Protein AF-A0A9D4N529-F1 (afdb_monomer)

pLDDT: mean 71.78, std 19.63, range [35.59, 96.44]

Organism: Dreissena polymorpha (NCBI:txid45954)

Foldseek 3Di:
DDDPDPQPPDDVVVVVVVVVVLLVLVVVLVVLVVVLVVLVVVLVVCVVPDDPVVSVVSVVVSVVSVVVSVVSVVVSVVVLLVVLVVVLVSDPDPPAPPVLSVLQSPADDDSPDSRVPCNVVSNVVRVVVVVVVVVVCVPVPPPPPPPVPPPPPDPDDDDDDDDDDDDDDDDDDDDDDDDDDDDDDPPPPDPPPDPPPPPPPDPDDPDPDDPPPPDDPDDPPDPPPDPPPDPPDPPDPPDPPDPPQLVLLVCLVVVVVVDPDPVVSCCSNVNDDDDDPDPPPDDPDPPPCVPPDVVVVVVVVVCVVVVVDDDDPDPPDPPD

Secondary structure (DSSP, 8-state):
--------PPPHHHHHHHHHHHHHHHHHHHHHHHHHHHHHHHHHHHGGGS-HHHHHHHHHHHHHHHHHHHHHHHHHHHHHHHHHHHHHHHSPTTSS-HHHHHHHHTSPPBTTBTTTT-HHHHHHHHHHHHHHHHHHHHHTS-------PPP---TT---------------PPP---------------------------------------------------------------SS-S--GGGGGGGGHHHHHHH---HHHHHHHHH------SS-----SS---TTS--HHHHHHHHHHHHTTSS---S-TTSTT-

Structure (mmCIF, N/CA/C/O backbone):
data_AF-A0A9D4N529-F1
#
_entry.id   AF-A0A9D4N529-F1
#
loop_
_atom_site.group_PDB
_atom_site.id
_atom_site.type_symbol
_atom_site.label_atom_id
_atom_site.label_alt_id
_atom_site.label_comp_id
_atom_site.label_asym_id
_atom_site.label_entity_id
_atom_site.label_seq_id
_atom_site.pdbx_PDB_ins_code
_atom_site.Cartn_x
_atom_site.Cartn_y
_atom_site.Cartn_z
_atom_site.occupancy
_atom_site.B_iso_or_equiv
_atom_site.auth_seq_id
_atom_site.auth_comp_id
_atom_site.auth_asym_id
_atom_site.auth_atom_id
_atom_site.pdbx_PDB_model_num
ATOM 1 N N . MET A 1 1 ? -35.208 0.278 27.255 1.00 38.91 1 MET A N 1
ATOM 2 C CA . MET A 1 1 ? -34.884 -0.535 26.067 1.00 38.91 1 MET A CA 1
ATOM 3 C C . MET A 1 1 ? -33.612 0.045 25.463 1.00 38.91 1 MET A C 1
ATOM 5 O O . MET A 1 1 ? -33.700 1.127 24.898 1.00 38.91 1 MET A O 1
ATOM 9 N N . PRO A 1 2 ? -32.425 -0.540 25.698 1.00 43.25 2 PRO A N 1
ATOM 10 C CA . PRO A 1 2 ? -31.201 -0.061 25.064 1.00 43.25 2 PRO A CA 1
ATOM 11 C C . PRO A 1 2 ? -31.242 -0.426 23.575 1.00 43.25 2 PRO A C 1
ATOM 13 O O . PRO A 1 2 ? -31.463 -1.581 23.222 1.00 43.25 2 PRO A O 1
ATOM 16 N N . SER A 1 3 ? -31.085 0.572 22.711 1.00 38.09 3 SER A N 1
ATOM 17 C CA . SER A 1 3 ? -31.012 0.413 21.261 1.00 38.09 3 SER A CA 1
ATOM 18 C C . SER A 1 3 ? -29.736 -0.339 20.889 1.00 38.09 3 SER A C 1
ATOM 20 O O . SER A 1 3 ? -28.629 0.154 21.114 1.00 38.09 3 SER A O 1
ATOM 22 N N . SER A 1 4 ? -29.896 -1.540 20.339 1.00 40.00 4 SER A N 1
ATOM 23 C CA . SER A 1 4 ? -28.816 -2.365 19.809 1.00 40.00 4 SER A CA 1
ATOM 24 C C . SER A 1 4 ? -28.158 -1.652 18.626 1.00 40.00 4 SER A C 1
ATOM 26 O O . SER A 1 4 ? -28.679 -1.654 17.517 1.00 40.00 4 SER A O 1
ATOM 28 N N . SER A 1 5 ? -27.020 -1.010 18.884 1.00 37.38 5 SER A N 1
ATOM 29 C CA . SER A 1 5 ? -26.118 -0.487 17.859 1.00 37.38 5 SER A CA 1
ATOM 30 C C . SER A 1 5 ? -25.599 -1.655 17.019 1.00 37.38 5 SER A C 1
ATOM 32 O O . SER A 1 5 ? -24.728 -2.409 17.457 1.00 37.38 5 SER A O 1
ATOM 34 N N . THR A 1 6 ? -26.165 -1.849 15.830 1.00 39.81 6 THR A N 1
ATOM 35 C CA . THR A 1 6 ? -25.627 -2.757 14.814 1.00 39.81 6 THR A CA 1
ATOM 36 C C . THR A 1 6 ? -24.302 -2.195 14.318 1.00 39.81 6 THR A C 1
ATOM 38 O O . THR A 1 6 ? -24.272 -1.332 13.445 1.00 39.81 6 THR A O 1
ATOM 41 N N . HIS A 1 7 ? -23.201 -2.671 14.900 1.00 43.81 7 HIS A N 1
ATOM 42 C CA . HIS A 1 7 ? -21.864 -2.437 14.373 1.00 43.81 7 HIS A CA 1
ATOM 43 C C . HIS A 1 7 ? -21.773 -3.033 12.966 1.00 43.81 7 HIS A C 1
ATOM 45 O O . HIS A 1 7 ? -21.864 -4.248 12.781 1.00 43.81 7 HIS A O 1
ATOM 51 N N . THR A 1 8 ? -21.593 -2.174 11.969 1.00 43.28 8 THR A N 1
ATOM 52 C CA . THR A 1 8 ? -21.242 -2.554 10.603 1.00 43.28 8 THR A CA 1
ATOM 53 C C . THR A 1 8 ? -19.828 -3.129 10.626 1.00 43.28 8 THR A C 1
ATOM 55 O O . THR A 1 8 ? -18.839 -2.401 10.579 1.00 43.28 8 THR A O 1
ATOM 58 N N . ALA A 1 9 ? -19.718 -4.449 10.770 1.00 47.88 9 ALA A N 1
ATOM 59 C CA . ALA A 1 9 ? -18.444 -5.139 10.647 1.00 47.88 9 ALA A CA 1
ATOM 60 C C . ALA A 1 9 ? -17.927 -4.965 9.212 1.00 47.88 9 ALA A C 1
ATOM 62 O O . ALA A 1 9 ? -18.605 -5.341 8.253 1.00 47.88 9 ALA A O 1
ATOM 63 N N . VAL A 1 10 ? -16.735 -4.384 9.061 1.00 50.81 10 VAL A N 1
ATOM 64 C CA . VAL A 1 10 ? -16.052 -4.319 7.765 1.00 50.81 10 VAL A CA 1
ATOM 65 C C . VAL A 1 10 ? -15.825 -5.759 7.287 1.00 50.81 10 VAL A C 1
ATOM 67 O O . VAL A 1 10 ? -15.250 -6.555 8.034 1.00 50.81 10 VAL A O 1
ATOM 70 N N . PRO A 1 11 ? -16.275 -6.136 6.079 1.00 59.81 11 PRO A N 1
ATOM 71 C CA . PRO A 1 11 ? -16.129 -7.504 5.608 1.00 59.81 11 PRO A CA 1
ATOM 72 C C . PRO A 1 11 ? -14.654 -7.925 5.518 1.00 59.81 11 PRO A C 1
ATOM 74 O O . PRO A 1 11 ? -13.867 -7.298 4.809 1.00 59.81 11 PRO A O 1
ATOM 77 N N . LEU A 1 12 ? -14.291 -9.020 6.194 1.00 51.72 12 LEU A N 1
ATOM 78 C CA . LEU A 1 12 ? -12.922 -9.563 6.260 1.00 51.72 12 LEU A CA 1
ATOM 79 C C . LEU A 1 12 ? -12.267 -9.778 4.880 1.00 51.72 12 LEU A C 1
ATOM 81 O O . LEU A 1 12 ? -11.068 -9.566 4.730 1.00 51.72 12 LEU A O 1
ATOM 85 N N . PHE A 1 13 ? -13.048 -10.100 3.844 1.00 53.38 13 PHE A N 1
ATOM 86 C CA . PHE A 1 13 ? -12.530 -10.316 2.486 1.00 53.38 13 PHE A CA 1
ATOM 87 C C . PHE A 1 13 ? -11.981 -9.042 1.814 1.00 53.38 13 PHE A C 1
ATOM 89 O O . PHE A 1 13 ? -11.189 -9.130 0.872 1.00 53.38 13 PHE A O 1
ATOM 96 N N . LEU A 1 14 ? -12.410 -7.851 2.256 1.00 54.09 14 LEU A N 1
ATOM 97 C CA . LEU A 1 14 ? -11.843 -6.588 1.777 1.00 54.09 14 LEU A CA 1
ATOM 98 C C . LEU A 1 14 ? -10.457 -6.357 2.383 1.00 54.09 14 LEU A C 1
ATOM 100 O O . LEU A 1 14 ? -9.574 -5.870 1.688 1.00 54.09 14 LEU A O 1
ATOM 104 N N . LEU A 1 15 ? -10.240 -6.770 3.635 1.00 56.72 15 LEU A N 1
ATOM 105 C CA . LEU A 1 15 ? -8.939 -6.677 4.300 1.00 56.72 15 LEU A CA 1
ATOM 106 C C . LEU A 1 15 ? -7.898 -7.624 3.679 1.00 56.72 15 LEU A C 1
ATOM 108 O O . LEU A 1 15 ? -6.773 -7.191 3.432 1.00 56.72 15 LEU A O 1
ATOM 112 N N . GLU A 1 16 ? -8.271 -8.867 3.359 1.00 57.84 16 GLU A N 1
ATOM 113 C CA . GLU A 1 16 ? -7.345 -9.865 2.787 1.00 57.84 16 GLU A CA 1
ATOM 114 C C . GLU A 1 16 ? -6.875 -9.515 1.366 1.00 57.84 16 GLU A C 1
ATOM 116 O O . GLU A 1 16 ? -5.680 -9.554 1.067 1.00 57.84 16 GLU A O 1
ATOM 121 N N . ASN A 1 17 ? -7.793 -9.112 0.478 1.00 61.69 17 ASN A N 1
ATOM 122 C CA . ASN A 1 17 ? -7.436 -8.738 -0.898 1.00 61.69 17 ASN A CA 1
ATOM 123 C C . ASN A 1 17 ? -6.540 -7.494 -0.963 1.00 61.69 17 ASN A C 1
ATOM 125 O O . ASN A 1 17 ? -5.809 -7.298 -1.936 1.00 61.69 17 ASN A O 1
ATOM 129 N N . TRP A 1 18 ? -6.623 -6.634 0.049 1.00 64.81 18 TRP A N 1
ATOM 130 C CA . TRP A 1 18 ? -5.803 -5.435 0.144 1.00 64.81 18 TRP A CA 1
ATOM 131 C C . TRP A 1 18 ? -4.392 -5.761 0.621 1.00 64.81 18 TRP A C 1
ATOM 133 O O . TRP A 1 18 ? -3.433 -5.268 0.035 1.00 64.81 18 TRP A O 1
ATOM 143 N N . GLU A 1 19 ? -4.253 -6.647 1.608 1.00 63.94 19 GLU A N 1
ATOM 144 C CA . GLU A 1 19 ? -2.948 -7.087 2.106 1.00 63.94 19 GLU A CA 1
ATOM 145 C C . GLU A 1 19 ? -2.111 -7.776 1.017 1.00 63.94 19 GLU A C 1
ATOM 147 O O . GLU A 1 19 ? -0.908 -7.537 0.912 1.00 63.94 19 GLU A O 1
ATOM 152 N N . LEU A 1 20 ? -2.747 -8.564 0.144 1.00 65.00 20 LEU A N 1
ATOM 153 C CA . LEU A 1 20 ? -2.053 -9.194 -0.980 1.00 65.00 20 LEU A CA 1
ATOM 154 C C . LEU A 1 20 ? -1.500 -8.156 -1.974 1.00 65.00 20 LEU A C 1
ATOM 156 O O . LEU A 1 20 ? -0.338 -8.243 -2.370 1.00 65.00 20 LEU A O 1
ATOM 160 N N . ARG A 1 21 ? -2.302 -7.145 -2.346 1.00 69.38 21 ARG A N 1
ATOM 161 C CA . ARG A 1 21 ? -1.839 -6.056 -3.229 1.00 69.38 21 ARG A CA 1
ATOM 162 C C . ARG A 1 21 ? -0.704 -5.269 -2.596 1.00 69.38 21 ARG A C 1
ATOM 164 O O . ARG A 1 21 ? 0.233 -4.894 -3.286 1.00 69.38 21 ARG A O 1
ATOM 171 N N . GLU A 1 22 ? -0.783 -5.035 -1.295 1.00 66.56 22 GLU A N 1
ATOM 172 C CA . GLU A 1 22 ? 0.219 -4.291 -0.542 1.00 66.56 22 GLU A CA 1
ATOM 173 C C . GLU A 1 22 ? 1.576 -5.002 -0.545 1.00 66.56 22 GLU A C 1
ATOM 175 O O . GLU A 1 22 ? 2.592 -4.390 -0.876 1.00 66.56 22 GLU A O 1
ATOM 180 N N . ARG A 1 23 ? 1.588 -6.317 -0.295 1.00 70.00 23 ARG A N 1
ATOM 181 C CA . ARG A 1 23 ? 2.808 -7.132 -0.385 1.00 70.00 23 ARG A CA 1
ATOM 182 C C . ARG A 1 23 ? 3.394 -7.130 -1.799 1.00 70.00 23 ARG A C 1
ATOM 184 O O . ARG A 1 23 ? 4.609 -7.017 -1.947 1.00 70.00 23 ARG A O 1
ATOM 191 N N . CYS A 1 24 ? 2.550 -7.199 -2.833 1.00 69.56 24 CYS A N 1
ATOM 192 C CA . CYS A 1 24 ? 3.002 -7.093 -4.223 1.00 69.56 24 CYS A CA 1
ATOM 193 C C . CYS A 1 24 ? 3.629 -5.724 -4.528 1.00 69.56 24 CYS A C 1
ATOM 195 O O . CYS A 1 24 ? 4.678 -5.670 -5.164 1.00 69.56 24 CYS A O 1
ATOM 197 N N . SER A 1 25 ? 3.032 -4.629 -4.053 1.00 71.62 25 SER A N 1
ATOM 198 C CA . SER A 1 25 ? 3.539 -3.273 -4.292 1.00 71.62 25 SER A CA 1
ATOM 199 C C . SER A 1 25 ? 4.869 -3.011 -3.580 1.00 71.62 25 SER A C 1
ATOM 201 O O . SER A 1 25 ? 5.782 -2.451 -4.185 1.00 71.62 25 SER A O 1
ATOM 203 N N . ILE A 1 26 ? 5.016 -3.465 -2.329 1.00 72.19 26 ILE A N 1
ATOM 204 C CA . ILE A 1 26 ? 6.281 -3.361 -1.584 1.00 72.19 26 ILE A CA 1
ATOM 205 C C . ILE A 1 26 ? 7.368 -4.199 -2.268 1.00 72.19 26 ILE A C 1
ATOM 207 O O . ILE A 1 26 ? 8.490 -3.728 -2.448 1.00 72.19 26 ILE A O 1
ATOM 211 N N . GLY A 1 27 ? 7.030 -5.416 -2.710 1.00 73.62 27 GLY A N 1
ATOM 212 C CA . GLY A 1 27 ? 7.942 -6.268 -3.474 1.00 73.62 27 GLY A CA 1
ATOM 213 C C . GLY A 1 27 ? 8.420 -5.607 -4.769 1.00 73.62 27 GLY A C 1
ATOM 214 O O . GLY A 1 27 ? 9.618 -5.603 -5.043 1.00 73.62 27 GLY A O 1
ATOM 215 N N . LEU A 1 28 ? 7.507 -4.987 -5.523 1.00 73.12 28 LEU A N 1
ATOM 216 C CA . LEU A 1 28 ? 7.835 -4.255 -6.749 1.00 73.12 28 LEU A CA 1
ATOM 217 C C . LEU A 1 28 ? 8.726 -3.037 -6.486 1.00 73.12 28 LEU A C 1
ATOM 219 O O . LEU A 1 28 ? 9.681 -2.824 -7.226 1.00 73.12 28 LEU A O 1
ATOM 223 N N . ALA A 1 29 ? 8.459 -2.257 -5.435 1.00 74.88 29 ALA A N 1
ATOM 224 C CA . ALA A 1 29 ? 9.305 -1.117 -5.083 1.00 74.88 29 ALA A CA 1
ATOM 225 C C . ALA A 1 29 ? 10.734 -1.561 -4.732 1.00 74.88 29 ALA A C 1
ATOM 227 O O . ALA A 1 29 ? 11.692 -1.005 -5.262 1.00 74.88 29 ALA A O 1
ATOM 228 N N . ASN A 1 30 ? 10.875 -2.628 -3.937 1.00 76.69 30 ASN A N 1
ATOM 229 C CA . ASN A 1 30 ? 12.181 -3.194 -3.594 1.00 76.69 30 ASN A CA 1
ATOM 230 C C . ASN A 1 30 ? 12.918 -3.742 -4.829 1.00 76.69 30 ASN A C 1
ATOM 232 O O . ASN A 1 30 ? 14.134 -3.594 -4.939 1.00 76.69 30 ASN A O 1
ATOM 236 N N . GLN A 1 31 ? 12.199 -4.361 -5.773 1.00 78.19 31 GLN A N 1
ATOM 237 C CA . GLN A 1 31 ? 12.776 -4.817 -7.041 1.00 78.19 31 GLN A CA 1
ATOM 238 C C . GLN A 1 31 ? 13.245 -3.647 -7.913 1.00 78.19 31 GLN A C 1
ATOM 240 O O . GLN A 1 31 ? 14.324 -3.731 -8.494 1.00 78.19 31 GLN A O 1
ATOM 245 N N . LEU A 1 32 ? 12.478 -2.552 -7.980 1.00 78.62 32 LEU A N 1
ATOM 246 C CA . LEU A 1 32 ? 12.874 -1.345 -8.711 1.00 78.62 32 LEU A CA 1
ATOM 247 C C . LEU A 1 32 ? 14.102 -0.677 -8.084 1.00 78.62 32 LEU A C 1
ATOM 249 O O . LEU A 1 32 ? 14.993 -0.265 -8.822 1.00 78.62 32 LEU A O 1
ATOM 253 N N . ASP A 1 33 ? 14.185 -0.615 -6.754 1.00 78.06 33 ASP A N 1
ATOM 254 C CA . ASP A 1 33 ? 15.367 -0.093 -6.058 1.00 78.06 33 ASP A CA 1
ATOM 255 C C . ASP A 1 33 ? 16.604 -0.960 -6.316 1.00 78.06 33 ASP A C 1
ATOM 257 O O . ASP A 1 33 ? 17.671 -0.438 -6.643 1.00 78.06 33 ASP A O 1
ATOM 261 N N . LEU A 1 34 ? 16.459 -2.288 -6.249 1.00 82.44 34 LEU A N 1
ATOM 262 C CA . LEU A 1 34 ? 17.546 -3.213 -6.568 1.00 82.44 34 LEU A CA 1
ATOM 263 C C . LEU A 1 34 ? 17.991 -3.077 -8.031 1.00 82.44 34 LEU A C 1
ATOM 265 O O . LEU A 1 34 ? 19.189 -3.048 -8.312 1.00 82.44 34 LEU A O 1
ATOM 269 N N . MET A 1 35 ? 17.046 -2.957 -8.966 1.00 78.50 35 MET A N 1
ATOM 270 C CA . MET A 1 35 ? 17.344 -2.707 -10.378 1.00 78.50 35 MET A CA 1
ATOM 271 C C . MET A 1 35 ? 18.051 -1.366 -10.589 1.00 78.50 35 MET A C 1
ATOM 273 O O . MET A 1 35 ? 19.001 -1.295 -11.360 1.00 78.50 35 MET A O 1
ATOM 277 N N . ALA A 1 36 ? 17.618 -0.303 -9.908 1.00 78.62 36 ALA A N 1
ATOM 278 C CA . ALA A 1 36 ? 18.245 1.010 -10.014 1.00 78.62 36 ALA A CA 1
ATOM 279 C C . ALA A 1 36 ? 19.686 0.999 -9.480 1.00 78.62 36 ALA A C 1
ATOM 281 O O . ALA A 1 36 ? 20.565 1.595 -10.106 1.00 78.62 36 ALA A O 1
ATOM 282 N N . ALA A 1 37 ? 19.925 0.301 -8.364 1.00 82.25 37 ALA A N 1
ATOM 283 C CA . ALA A 1 37 ? 21.249 0.143 -7.769 1.00 82.25 37 ALA A CA 1
ATOM 284 C C . ALA A 1 37 ? 22.177 -0.686 -8.671 1.00 82.25 37 ALA A C 1
ATOM 286 O O . ALA A 1 37 ? 23.237 -0.212 -9.069 1.00 82.25 37 ALA A O 1
ATOM 287 N N . THR A 1 38 ? 21.733 -1.874 -9.088 1.00 84.25 38 THR A N 1
ATOM 288 C CA . THR A 1 38 ? 22.525 -2.762 -9.960 1.00 84.25 38 THR A CA 1
ATOM 289 C C . THR A 1 38 ? 22.797 -2.149 -11.332 1.00 84.25 38 THR A C 1
ATOM 291 O O . THR A 1 38 ? 23.881 -2.330 -11.878 1.00 84.25 38 THR A O 1
ATOM 294 N N . ALA A 1 39 ? 21.861 -1.372 -11.887 1.00 79.31 39 ALA A N 1
ATOM 295 C CA . ALA A 1 39 ? 22.093 -0.654 -13.135 1.00 79.31 39 ALA A CA 1
ATOM 296 C C . ALA A 1 39 ? 23.228 0.373 -13.011 1.00 79.31 39 ALA A C 1
ATOM 298 O O . ALA A 1 39 ? 24.006 0.514 -13.949 1.00 79.31 39 ALA A O 1
ATOM 299 N N . LEU A 1 40 ? 23.350 1.079 -11.880 1.00 80.44 40 LEU A N 1
ATOM 300 C CA . LEU A 1 40 ? 24.450 2.027 -11.663 1.00 80.44 40 LEU A CA 1
ATOM 301 C C . LEU A 1 40 ? 25.796 1.321 -11.538 1.00 80.44 40 LEU A C 1
ATOM 303 O O . LEU A 1 40 ? 26.767 1.781 -12.139 1.00 80.44 40 LEU A O 1
ATOM 307 N N . ASP A 1 41 ? 25.835 0.201 -10.820 1.00 84.50 41 ASP A N 1
ATOM 308 C CA . ASP A 1 41 ? 27.054 -0.593 -10.669 1.00 84.50 41 ASP A CA 1
ATOM 309 C C . ASP A 1 41 ? 27.525 -1.131 -12.031 1.00 84.50 41 ASP A C 1
ATOM 311 O O . ASP A 1 41 ? 28.693 -0.985 -12.388 1.00 84.50 41 ASP A O 1
ATOM 315 N N . LEU A 1 42 ? 26.600 -1.629 -12.861 1.00 80.62 42 LEU A N 1
ATOM 316 C CA . LEU A 1 42 ? 26.904 -2.077 -14.226 1.00 80.62 42 LEU A CA 1
ATOM 317 C C . LEU A 1 42 ? 27.399 -0.938 -15.130 1.00 80.62 42 LEU A C 1
ATOM 319 O O . LEU A 1 42 ? 28.319 -1.137 -15.922 1.00 80.62 42 LEU A O 1
ATOM 323 N N . VAL A 1 43 ? 26.817 0.264 -15.024 1.00 82.06 43 VAL A N 1
ATOM 324 C CA . VAL A 1 43 ? 27.313 1.449 -15.755 1.00 82.06 43 VAL A CA 1
ATOM 325 C C . VAL A 1 43 ? 28.742 1.777 -15.347 1.00 82.06 43 VAL A C 1
ATOM 327 O O . VAL A 1 43 ? 29.549 2.159 -16.195 1.00 82.06 43 VAL A O 1
ATOM 330 N N . TRP A 1 44 ? 29.045 1.657 -14.055 1.00 85.31 44 TRP A N 1
ATOM 331 C CA . TRP A 1 44 ? 30.366 1.954 -13.527 1.00 85.31 44 TRP A CA 1
ATOM 332 C C . TRP A 1 44 ? 31.408 0.948 -14.019 1.00 85.31 44 TRP A C 1
ATOM 334 O O . TRP A 1 44 ? 32.457 1.358 -14.509 1.00 85.31 44 TRP A O 1
ATOM 344 N N . GLU A 1 45 ? 31.103 -0.351 -13.976 1.00 88.00 45 GLU A N 1
ATOM 345 C CA . GLU A 1 45 ? 32.010 -1.404 -14.454 1.00 88.00 45 GLU A CA 1
ATOM 346 C C . GLU A 1 45 ? 32.262 -1.336 -15.964 1.00 88.00 45 GLU A C 1
ATOM 348 O O . GLU A 1 45 ? 33.376 -1.572 -16.426 1.00 88.00 45 GLU A O 1
ATOM 353 N N . LEU A 1 46 ? 31.242 -0.976 -16.745 1.00 83.06 46 LEU A N 1
ATOM 354 C CA . LEU A 1 46 ? 31.341 -0.925 -18.203 1.00 83.06 46 LEU A CA 1
ATOM 355 C C . LEU A 1 46 ? 31.800 0.440 -18.740 1.00 83.06 46 LEU A C 1
ATOM 357 O O . LEU A 1 46 ? 31.967 0.584 -19.957 1.00 83.06 46 LEU A O 1
ATOM 361 N N . SER A 1 47 ? 32.026 1.418 -17.850 1.00 81.12 47 SER A N 1
ATOM 362 C CA . SER A 1 47 ? 32.421 2.802 -18.143 1.00 81.12 47 SER A CA 1
ATOM 363 C C . SER A 1 47 ? 33.395 2.888 -19.316 1.00 81.12 47 SER A C 1
ATOM 365 O O . SER A 1 47 ? 33.109 3.568 -20.300 1.00 81.12 47 SER A O 1
ATOM 367 N N . ASP A 1 48 ? 34.506 2.163 -19.261 1.00 87.00 48 ASP A N 1
ATOM 368 C CA . ASP A 1 48 ? 35.633 2.402 -20.168 1.00 87.00 48 ASP A CA 1
ATOM 369 C C . ASP A 1 48 ? 35.423 1.821 -21.578 1.00 87.00 48 ASP A C 1
ATOM 371 O O . ASP A 1 48 ? 36.192 2.109 -22.492 1.00 87.00 48 ASP A O 1
ATOM 375 N N . SER A 1 49 ? 34.357 1.038 -21.772 1.00 88.81 49 SER A N 1
ATOM 376 C CA . SER A 1 49 ? 34.055 0.324 -23.022 1.00 88.81 49 SER A CA 1
ATOM 377 C C . SER A 1 49 ? 32.783 0.799 -23.735 1.00 88.81 49 SER A C 1
ATOM 379 O O . SER A 1 49 ? 32.540 0.422 -24.882 1.00 88.81 49 SER A O 1
ATOM 381 N N . ILE A 1 50 ? 31.962 1.622 -23.075 1.00 88.81 50 ILE A N 1
ATOM 382 C CA . ILE A 1 50 ? 30.636 2.012 -23.563 1.00 88.81 50 ILE A CA 1
ATOM 383 C C . ILE A 1 50 ? 30.677 3.369 -24.297 1.00 88.81 50 ILE A C 1
ATOM 385 O O . ILE A 1 50 ? 31.223 4.332 -23.754 1.00 88.81 50 ILE A O 1
ATOM 389 N N . PRO A 1 51 ? 30.032 3.499 -25.478 1.00 93.50 51 PRO A N 1
ATOM 390 C CA . PRO A 1 51 ? 29.818 4.789 -26.135 1.00 93.50 51 PRO A CA 1
ATOM 391 C C . PRO A 1 51 ? 29.122 5.803 -25.216 1.00 93.50 51 PRO A C 1
ATOM 393 O O . PRO A 1 51 ? 28.163 5.467 -24.520 1.00 93.50 51 PRO A O 1
ATOM 396 N N . GLU A 1 52 ? 29.556 7.064 -25.247 1.00 89.62 52 GLU A N 1
ATOM 397 C CA . GLU A 1 52 ? 29.067 8.119 -24.344 1.00 89.62 52 GLU A CA 1
ATOM 398 C C . GLU A 1 52 ? 27.535 8.288 -24.375 1.00 89.62 52 GLU A C 1
ATOM 400 O O . GLU A 1 52 ? 26.904 8.474 -23.333 1.00 89.62 52 GLU A O 1
ATOM 405 N N . GLU A 1 53 ? 26.918 8.121 -25.547 1.00 90.81 53 GLU A N 1
ATOM 406 C CA . GLU A 1 53 ? 25.461 8.164 -25.729 1.00 90.81 53 GLU A CA 1
ATOM 407 C C . GLU A 1 53 ? 24.733 7.072 -24.930 1.00 90.81 53 GLU A C 1
ATOM 409 O O . GLU A 1 53 ? 23.731 7.340 -24.262 1.00 90.81 53 GLU A O 1
ATOM 414 N N . LEU A 1 54 ? 25.258 5.842 -24.942 1.00 87.00 54 LEU A N 1
ATOM 415 C CA . LEU A 1 54 ? 24.680 4.721 -24.202 1.00 87.00 54 LEU A CA 1
ATOM 416 C C . LEU A 1 54 ? 24.879 4.908 -22.692 1.00 87.00 54 LEU A C 1
ATOM 418 O O . LEU A 1 54 ? 23.958 4.648 -21.917 1.00 87.00 54 LEU A O 1
ATOM 422 N N . ARG A 1 55 ? 26.029 5.450 -22.268 1.00 85.19 55 ARG A N 1
ATOM 423 C CA . ARG A 1 55 ? 26.269 5.821 -20.864 1.00 85.19 55 ARG A CA 1
ATOM 424 C C . ARG A 1 55 ? 25.250 6.862 -20.388 1.00 85.19 55 ARG A C 1
ATOM 426 O O . ARG A 1 55 ? 24.658 6.697 -19.321 1.00 85.19 55 ARG A O 1
ATOM 433 N N . ALA A 1 56 ? 25.008 7.909 -21.179 1.00 87.44 56 ALA A N 1
ATOM 434 C CA . ALA A 1 56 ? 24.019 8.937 -20.864 1.00 87.44 56 ALA A CA 1
ATOM 435 C C . ALA A 1 56 ? 22.598 8.354 -20.756 1.00 87.44 56 ALA A C 1
ATOM 437 O O . ALA A 1 56 ? 21.872 8.677 -19.810 1.00 87.44 56 ALA A O 1
ATOM 438 N N . LEU A 1 57 ? 22.225 7.450 -21.671 1.00 87.12 57 LEU A N 1
ATOM 439 C CA . LEU A 1 57 ? 20.941 6.748 -21.636 1.00 87.12 57 LEU A CA 1
ATOM 440 C C . LEU A 1 57 ? 20.786 5.902 -20.363 1.00 87.12 57 LEU A C 1
ATOM 442 O O . LEU A 1 57 ? 19.747 5.974 -19.708 1.00 87.12 57 LEU A O 1
ATOM 446 N N . MET A 1 58 ? 21.812 5.140 -19.975 1.00 84.81 58 MET A N 1
ATOM 447 C CA . MET A 1 58 ? 21.761 4.311 -18.767 1.00 84.81 58 MET A CA 1
ATOM 448 C C . MET A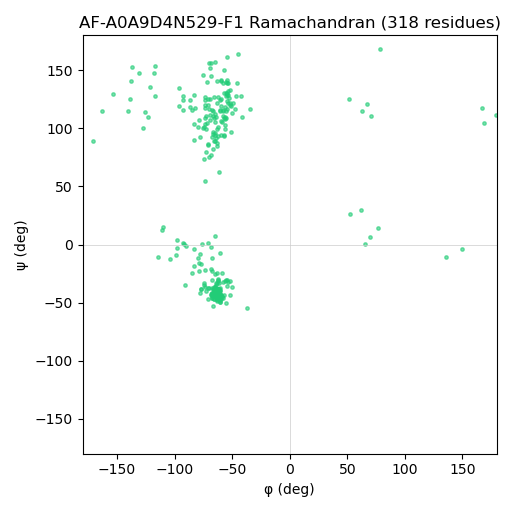 1 58 ? 21.676 5.149 -17.484 1.00 84.81 58 MET A C 1
ATOM 450 O O . MET A 1 58 ? 20.884 4.830 -16.596 1.00 84.81 58 MET A O 1
ATOM 454 N N . ILE A 1 59 ? 22.418 6.261 -17.399 1.00 84.12 59 ILE A N 1
ATOM 455 C CA . ILE A 1 59 ? 22.304 7.212 -16.280 1.00 84.12 59 ILE A CA 1
ATOM 456 C C . ILE A 1 59 ? 20.878 7.774 -16.201 1.00 84.12 59 ILE A C 1
ATOM 458 O O . ILE A 1 59 ? 20.306 7.874 -15.112 1.00 84.12 59 ILE A O 1
ATOM 462 N N . HIS A 1 60 ? 20.282 8.135 -17.341 1.00 86.56 60 HIS A N 1
ATOM 463 C CA . HIS A 1 60 ? 18.908 8.630 -17.384 1.00 86.56 60 HIS A CA 1
ATOM 464 C C . HIS A 1 60 ? 17.889 7.565 -16.949 1.00 86.56 60 HIS A C 1
ATOM 466 O O . HIS A 1 60 ? 16.987 7.867 -16.164 1.00 86.56 60 HIS A O 1
ATOM 472 N N . LEU A 1 61 ? 18.047 6.320 -17.406 1.00 83.38 61 LEU A N 1
ATOM 473 C CA . LEU A 1 61 ? 17.183 5.204 -17.023 1.00 83.38 61 LEU A CA 1
ATOM 474 C C . LEU A 1 61 ? 17.271 4.912 -15.520 1.00 83.38 61 LEU A C 1
ATOM 476 O O . LEU A 1 61 ? 16.239 4.749 -14.867 1.00 83.38 61 LEU A O 1
ATOM 480 N N . SER A 1 62 ? 18.481 4.910 -14.954 1.00 82.50 62 SER A N 1
ATOM 481 C CA . SER A 1 62 ? 18.691 4.725 -13.515 1.00 82.50 62 SER A CA 1
ATOM 482 C C . SER A 1 62 ? 17.996 5.819 -12.700 1.00 82.50 62 SER A C 1
ATOM 484 O O . SER A 1 62 ? 17.199 5.512 -11.813 1.00 82.50 62 SER A O 1
ATOM 486 N N . A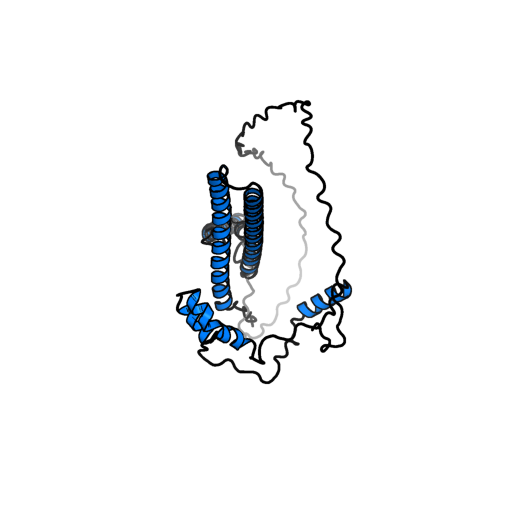RG A 1 63 ? 18.200 7.095 -13.058 1.00 85.00 63 ARG A N 1
ATOM 487 C CA . ARG A 1 63 ? 17.533 8.227 -12.390 1.00 85.00 63 ARG A CA 1
ATOM 488 C C . ARG A 1 63 ? 16.015 8.127 -12.470 1.00 85.00 63 ARG A C 1
ATOM 490 O O . ARG A 1 63 ? 15.336 8.333 -11.470 1.00 85.00 63 ARG A O 1
ATOM 497 N N . THR A 1 64 ? 15.480 7.787 -13.641 1.00 82.88 64 THR A N 1
ATOM 498 C CA . THR A 1 64 ? 14.034 7.612 -13.826 1.00 82.88 64 THR A CA 1
ATOM 499 C C . THR A 1 64 ? 13.503 6.471 -12.958 1.00 82.88 64 THR A C 1
ATOM 501 O O . THR A 1 64 ? 12.480 6.636 -12.298 1.00 82.88 64 THR A O 1
ATOM 504 N N . THR A 1 65 ? 14.222 5.348 -12.887 1.00 82.31 65 THR A N 1
ATOM 505 C CA . THR A 1 65 ? 13.849 4.197 -12.046 1.00 82.31 65 THR A CA 1
ATOM 506 C C . THR A 1 65 ? 13.860 4.569 -10.563 1.00 82.31 65 THR A C 1
ATOM 508 O O . THR A 1 65 ? 12.899 4.272 -9.859 1.00 82.31 65 THR A O 1
ATOM 511 N N . GLN A 1 66 ? 14.877 5.304 -10.108 1.00 82.81 66 GLN A N 1
ATOM 512 C CA . GLN A 1 66 ? 14.971 5.806 -8.735 1.00 82.81 66 GLN A CA 1
ATOM 513 C C . GLN A 1 66 ? 13.847 6.802 -8.394 1.00 82.81 66 GLN A C 1
ATOM 515 O O . GLN A 1 66 ? 13.286 6.776 -7.300 1.00 82.81 66 GLN A O 1
ATOM 520 N N . CYS A 1 67 ? 13.477 7.690 -9.321 1.00 83.62 67 CYS A N 1
ATOM 521 C CA . CYS A 1 67 ? 12.337 8.587 -9.120 1.00 83.62 67 CYS A CA 1
ATOM 522 C C . CYS A 1 67 ? 11.017 7.812 -9.015 1.00 83.62 67 CYS A C 1
ATOM 524 O O . CYS A 1 67 ? 10.173 8.137 -8.178 1.00 83.62 67 CYS A O 1
ATOM 526 N N . LEU A 1 68 ? 10.832 6.786 -9.851 1.00 80.19 68 LEU A N 1
ATOM 527 C CA . LEU A 1 68 ? 9.645 5.933 -9.814 1.00 80.19 68 LEU A CA 1
ATOM 528 C C . LEU A 1 68 ? 9.561 5.133 -8.512 1.00 80.19 68 LEU A C 1
ATOM 530 O O . LEU A 1 68 ? 8.486 5.092 -7.913 1.00 80.19 68 LEU A O 1
ATOM 534 N N . SER A 1 69 ? 10.670 4.553 -8.044 1.00 82.88 69 SER A N 1
ATOM 535 C CA . SER A 1 69 ? 10.696 3.804 -6.785 1.00 82.88 69 SER A CA 1
ATOM 536 C C . SER A 1 69 ? 10.398 4.705 -5.587 1.00 82.88 69 SER A C 1
ATOM 538 O O . SER A 1 69 ? 9.540 4.373 -4.769 1.00 82.88 69 SER A O 1
ATOM 540 N N . HIS A 1 70 ? 10.988 5.903 -5.538 1.00 85.56 70 HIS A N 1
ATOM 541 C CA . HIS A 1 70 ? 10.711 6.887 -4.493 1.00 85.56 70 HIS A CA 1
ATOM 542 C C . HIS A 1 70 ? 9.233 7.312 -4.474 1.00 85.56 70 HIS A C 1
ATOM 544 O O . HIS A 1 70 ? 8.604 7.355 -3.413 1.00 85.56 70 HIS A O 1
ATOM 550 N N . ASN A 1 71 ? 8.645 7.594 -5.641 1.00 81.00 71 ASN A N 1
ATOM 551 C CA . ASN A 1 71 ? 7.228 7.953 -5.743 1.00 81.00 71 ASN A CA 1
ATOM 552 C C . ASN A 1 71 ? 6.313 6.797 -5.317 1.00 81.00 71 ASN A C 1
ATOM 554 O O . ASN A 1 71 ? 5.329 7.023 -4.610 1.00 81.00 71 ASN A O 1
ATOM 558 N N . ALA A 1 72 ? 6.652 5.562 -5.694 1.00 82.38 72 ALA A N 1
ATOM 559 C CA . ALA A 1 72 ? 5.923 4.375 -5.264 1.00 82.38 72 ALA A CA 1
ATOM 560 C C . ALA A 1 72 ? 5.997 4.194 -3.740 1.00 82.38 72 ALA A C 1
ATOM 562 O O . ALA A 1 72 ? 4.964 4.025 -3.092 1.00 82.38 72 ALA A O 1
ATOM 563 N N . ALA A 1 73 ? 7.189 4.305 -3.148 1.00 82.88 73 ALA A N 1
ATOM 564 C CA . ALA A 1 73 ? 7.390 4.207 -1.704 1.00 82.88 73 ALA A CA 1
ATOM 565 C C . ALA A 1 73 ? 6.615 5.289 -0.932 1.00 82.88 73 ALA A C 1
ATOM 567 O O . ALA A 1 73 ? 5.963 4.993 0.075 1.00 82.88 73 ALA A O 1
ATOM 568 N N . SER A 1 74 ? 6.626 6.532 -1.425 1.00 85.69 74 SER A N 1
ATOM 569 C CA . SER A 1 74 ? 5.860 7.639 -0.843 1.00 85.69 74 SER A CA 1
ATOM 570 C C . SER A 1 74 ? 4.350 7.389 -0.918 1.00 85.69 74 SER A C 1
ATOM 572 O O . SER A 1 74 ? 3.658 7.500 0.096 1.00 85.69 74 SER A O 1
ATOM 574 N N . SER A 1 75 ? 3.842 6.966 -2.079 1.00 83.12 75 SER A N 1
ATOM 575 C CA . SER A 1 75 ? 2.420 6.659 -2.269 1.00 83.12 75 SER A CA 1
ATOM 576 C C . SER A 1 75 ? 1.951 5.509 -1.372 1.00 83.12 75 SER A C 1
ATOM 578 O O . SER A 1 75 ? 0.909 5.615 -0.724 1.00 83.12 75 SER A O 1
ATOM 580 N N . MET A 1 76 ? 2.746 4.441 -1.262 1.00 84.19 76 MET A N 1
ATOM 581 C CA . MET A 1 76 ? 2.455 3.333 -0.351 1.00 84.19 76 MET A CA 1
ATOM 582 C C . MET A 1 76 ? 2.458 3.779 1.111 1.00 84.19 76 MET A C 1
ATOM 584 O O . MET A 1 76 ? 1.575 3.385 1.866 1.00 84.19 76 MET A O 1
ATOM 588 N N . SER A 1 77 ? 3.408 4.627 1.511 1.00 86.12 77 SER A N 1
ATOM 589 C CA . SER A 1 77 ? 3.477 5.144 2.882 1.00 86.12 77 SER A CA 1
ATOM 590 C C . SER A 1 77 ? 2.226 5.945 3.252 1.00 86.12 77 SER A C 1
ATOM 592 O O . SER A 1 77 ? 1.670 5.751 4.334 1.00 86.12 77 SER A O 1
ATOM 594 N N . GLU A 1 78 ? 1.734 6.791 2.343 1.00 87.81 78 GLU A N 1
ATOM 595 C CA . GLU A 1 78 ? 0.486 7.538 2.540 1.00 87.81 78 GLU A CA 1
ATOM 596 C C . GLU A 1 78 ? -0.743 6.623 2.567 1.00 87.81 78 GLU A C 1
ATOM 598 O O . GLU A 1 78 ? -1.583 6.737 3.459 1.00 87.81 78 GLU A O 1
ATOM 603 N N . MET A 1 79 ? -0.829 5.645 1.662 1.00 88.94 79 MET A N 1
ATOM 604 C CA . MET A 1 79 ? -1.900 4.644 1.689 1.00 88.94 79 MET A CA 1
ATOM 605 C C . MET A 1 79 ? -1.937 3.898 3.033 1.00 88.94 79 MET A C 1
ATOM 607 O O . MET A 1 79 ? -3.006 3.712 3.620 1.00 88.94 79 MET A O 1
ATOM 611 N N . LEU A 1 80 ? -0.772 3.505 3.552 1.00 88.06 80 LEU A N 1
ATOM 612 C CA . LEU A 1 80 ? -0.652 2.804 4.829 1.00 88.06 80 LEU A CA 1
ATOM 613 C C . LEU A 1 80 ? -1.038 3.682 6.011 1.00 88.06 80 LEU A C 1
ATOM 615 O O . LEU A 1 80 ? -1.704 3.222 6.942 1.00 88.06 80 LEU A O 1
ATOM 619 N N . ARG A 1 81 ? -0.675 4.962 5.954 1.00 90.56 81 ARG A N 1
ATOM 620 C CA . ARG A 1 81 ? -1.096 5.960 6.931 1.00 90.56 81 ARG A CA 1
ATOM 621 C C . ARG A 1 81 ? -2.618 6.113 6.956 1.00 90.56 81 ARG A C 1
ATOM 623 O O . ARG A 1 81 ? -3.211 6.004 8.027 1.00 90.56 81 ARG A O 1
ATOM 630 N N . LEU A 1 82 ? -3.256 6.271 5.796 1.00 90.62 82 LEU A N 1
ATOM 631 C CA . LEU A 1 82 ? -4.717 6.349 5.687 1.00 90.62 82 LEU A CA 1
ATOM 632 C C . LEU A 1 82 ? -5.394 5.072 6.202 1.00 90.62 82 LEU A C 1
ATOM 634 O O . LEU A 1 82 ? -6.407 5.140 6.896 1.00 90.62 82 LEU A O 1
ATOM 638 N N . ARG A 1 83 ? -4.811 3.900 5.924 1.00 90.19 83 ARG A N 1
ATOM 639 C CA . ARG A 1 83 ? -5.309 2.615 6.433 1.00 90.19 83 ARG A CA 1
ATOM 640 C C . ARG A 1 83 ? -5.246 2.542 7.958 1.00 90.19 83 ARG A C 1
ATOM 642 O O . ARG A 1 83 ? -6.216 2.106 8.578 1.00 90.19 83 ARG A O 1
ATOM 649 N N . ARG A 1 84 ? -4.142 2.980 8.574 1.00 94.75 84 ARG A N 1
ATOM 650 C CA . ARG A 1 84 ? -4.043 3.084 10.041 1.00 94.75 84 ARG A CA 1
ATOM 651 C C . ARG A 1 84 ? -5.124 3.993 10.593 1.00 94.75 84 ARG A C 1
ATOM 653 O O . ARG A 1 84 ? -5.784 3.614 11.553 1.00 94.75 84 ARG A O 1
ATOM 660 N N . ASP A 1 85 ? -5.319 5.154 9.980 1.00 94.50 85 ASP A N 1
ATOM 661 C CA . ASP A 1 85 ? -6.319 6.122 10.422 1.00 94.50 85 ASP A CA 1
ATOM 662 C C . ASP A 1 85 ? -7.734 5.550 10.348 1.00 94.50 85 ASP A C 1
ATOM 664 O O . ASP A 1 85 ? -8.503 5.683 11.302 1.00 94.50 85 ASP A O 1
ATOM 668 N N . LEU A 1 86 ? -8.059 4.841 9.267 1.00 93.38 86 LEU A N 1
ATOM 669 C CA . LEU A 1 86 ? -9.339 4.157 9.116 1.00 93.38 86 LEU A CA 1
ATOM 670 C C . LEU A 1 86 ? -9.545 3.078 10.191 1.00 93.38 86 LEU A C 1
ATOM 672 O O . LEU A 1 86 ? -10.592 3.033 10.830 1.00 93.38 86 LEU A O 1
ATOM 676 N N . ILE A 1 87 ? -8.543 2.228 10.429 1.00 93.31 87 ILE A N 1
ATOM 677 C CA . ILE A 1 87 ? -8.631 1.177 11.451 1.00 93.31 87 ILE A CA 1
ATOM 678 C C . ILE A 1 87 ? -8.793 1.797 12.840 1.00 93.31 87 ILE A C 1
ATOM 680 O O . ILE A 1 87 ? -9.706 1.419 13.570 1.00 93.31 87 ILE A O 1
ATOM 684 N N . LEU A 1 88 ? -7.958 2.776 13.194 1.00 94.25 88 LEU A N 1
ATOM 685 C CA . LEU A 1 88 ? -7.985 3.417 14.508 1.00 94.25 88 LEU A CA 1
ATOM 686 C C . LEU A 1 88 ? -9.288 4.193 14.755 1.00 94.25 88 LEU A C 1
ATOM 688 O O . LEU A 1 88 ? -9.797 4.168 15.870 1.00 94.25 88 LEU A O 1
ATOM 692 N N . SER A 1 89 ? -9.855 4.832 13.728 1.00 93.12 89 SER A N 1
ATOM 693 C CA . SER A 1 89 ? -11.153 5.524 13.817 1.00 93.12 89 SER A CA 1
ATOM 694 C C . SER A 1 89 ? -12.355 4.581 13.872 1.00 93.12 89 SER A C 1
ATOM 696 O O . SER A 1 89 ? -13.407 4.968 14.373 1.00 93.12 89 SER A O 1
ATOM 698 N N . SER A 1 90 ? -12.208 3.342 13.394 1.00 92.75 90 SER A N 1
ATOM 699 C CA . SER A 1 90 ? -13.255 2.319 13.490 1.00 92.75 90 SER A CA 1
ATOM 700 C C . SER A 1 90 ? -13.332 1.639 14.862 1.00 92.75 90 SER A C 1
ATOM 702 O O . SER A 1 90 ? -14.295 0.919 15.140 1.00 92.75 90 SER A O 1
ATOM 704 N N . LEU A 1 91 ? -12.328 1.844 15.724 1.00 92.06 91 LEU A N 1
ATOM 705 C CA . LEU A 1 91 ? -12.314 1.267 17.065 1.00 92.06 91 LEU A CA 1
ATOM 706 C C . LEU A 1 91 ? -13.411 1.901 17.937 1.00 92.06 91 LEU A C 1
ATOM 708 O O . LEU A 1 91 ? -13.687 3.095 17.811 1.00 92.06 91 LEU A O 1
ATOM 712 N N . PRO A 1 92 ? -14.036 1.133 18.851 1.00 94.00 92 PRO A N 1
ATOM 713 C CA . PRO A 1 92 ? -15.012 1.681 19.784 1.00 94.00 92 PRO A CA 1
ATOM 714 C C . PRO A 1 92 ? -14.442 2.865 20.570 1.00 94.00 92 PRO A C 1
ATOM 716 O O . PRO A 1 92 ? -13.291 2.829 21.015 1.00 94.00 92 PRO A O 1
ATOM 719 N N . ASN A 1 93 ? -15.273 3.886 20.803 1.00 89.06 93 ASN A N 1
ATOM 720 C CA . ASN A 1 93 ? -14.912 5.007 21.668 1.00 89.06 93 ASN A CA 1
ATOM 721 C C . ASN A 1 93 ? -14.432 4.465 23.028 1.00 89.06 93 ASN A C 1
ATOM 723 O O . ASN A 1 93 ? -15.162 3.719 23.685 1.00 89.06 93 ASN A O 1
ATOM 727 N N . ASN A 1 94 ? -13.231 4.871 23.452 1.00 87.88 94 ASN A N 1
ATOM 728 C CA . ASN A 1 94 ? -12.530 4.422 24.667 1.00 87.88 94 ASN A CA 1
ATOM 729 C C . ASN A 1 94 ? -11.872 3.029 24.614 1.00 87.88 94 ASN A C 1
ATOM 731 O O . ASN A 1 94 ? -11.503 2.511 25.665 1.00 87.88 94 ASN A O 1
ATOM 735 N N . PHE A 1 95 ? -11.708 2.407 23.441 1.00 93.12 95 PHE A N 1
ATOM 736 C CA . PHE A 1 95 ? -10.919 1.171 23.349 1.00 93.12 95 PHE A CA 1
ATOM 737 C C . PHE A 1 95 ? -9.429 1.404 23.657 1.00 93.12 95 PHE A C 1
ATOM 739 O O . PHE A 1 95 ? -8.793 0.574 24.298 1.00 93.12 95 PHE A O 1
ATOM 746 N N . LEU A 1 96 ? -8.894 2.541 23.210 1.00 94.06 96 LEU A N 1
ATOM 747 C CA . LEU A 1 96 ? -7.550 3.032 23.512 1.00 94.06 96 LEU A CA 1
ATOM 748 C C . LEU A 1 96 ? -7.653 4.493 23.954 1.00 94.06 96 LEU A C 1
ATOM 750 O O . LEU A 1 96 ? -8.499 5.233 23.438 1.00 94.06 96 LEU A O 1
ATOM 754 N N . LEU A 1 97 ? -6.779 4.930 24.860 1.00 95.06 97 LEU A N 1
ATOM 755 C CA . LEU A 1 97 ? -6.572 6.348 25.133 1.00 95.06 97 LEU A CA 1
ATOM 756 C C . LEU A 1 97 ? -5.991 7.035 23.892 1.00 95.06 97 LEU A C 1
ATOM 758 O O . LEU A 1 97 ? -5.336 6.430 23.036 1.00 95.06 97 LEU A O 1
ATOM 762 N N . GLU A 1 98 ? -6.191 8.347 23.816 1.00 94.81 98 GLU A N 1
ATOM 763 C CA . GLU A 1 98 ? -5.688 9.177 22.720 1.00 94.81 98 GLU A CA 1
ATOM 764 C C . GLU A 1 98 ? -4.156 9.088 22.576 1.00 94.81 98 GLU A C 1
ATOM 766 O O . GLU A 1 98 ? -3.623 9.109 21.466 1.00 94.81 98 GLU A O 1
ATOM 771 N N . THR A 1 99 ? -3.438 8.904 23.689 1.00 94.69 99 THR A N 1
ATOM 772 C CA . THR A 1 99 ? -1.989 8.659 23.714 1.00 94.69 99 THR A CA 1
ATOM 773 C C . THR A 1 99 ? -1.617 7.359 22.997 1.00 94.69 99 THR A C 1
ATOM 775 O O . THR A 1 99 ? -0.709 7.361 22.161 1.00 94.69 99 THR A O 1
ATOM 778 N N . GLY A 1 100 ? -2.348 6.270 23.255 1.00 95.19 100 GLY A N 1
ATOM 779 C CA . GLY A 1 100 ? -2.185 4.985 22.574 1.00 95.19 100 GLY A CA 1
ATOM 780 C C . GLY A 1 100 ? -2.478 5.081 21.076 1.00 95.19 100 GLY A C 1
ATOM 781 O O . GLY A 1 100 ? -1.675 4.630 20.256 1.00 95.19 100 GLY A O 1
ATOM 782 N N . VAL A 1 101 ? -3.573 5.752 20.703 1.00 96.12 101 VAL A N 1
ATOM 783 C CA . VAL A 1 101 ? -3.942 5.990 19.295 1.00 96.12 101 VAL A CA 1
ATOM 784 C C . VAL A 1 101 ? -2.858 6.787 18.564 1.00 96.12 101 VAL A C 1
ATOM 786 O O . VAL A 1 101 ? -2.418 6.386 17.486 1.00 96.12 101 VAL A O 1
ATOM 789 N N . ASN A 1 102 ? -2.369 7.879 19.158 1.00 95.69 102 ASN A N 1
ATOM 790 C CA . ASN A 1 102 ? -1.315 8.704 18.564 1.00 95.69 102 ASN A CA 1
ATOM 791 C C . ASN A 1 102 ? 0.021 7.952 18.448 1.00 95.69 102 ASN A C 1
ATOM 793 O O . ASN A 1 102 ? 0.726 8.097 17.444 1.00 95.69 102 ASN A O 1
ATOM 797 N N . SER A 1 103 ? 0.350 7.104 19.427 1.00 95.94 103 SER A N 1
ATOM 798 C CA . SER A 1 103 ? 1.528 6.228 19.380 1.00 95.94 103 SER A CA 1
ATOM 799 C C . SER A 1 103 ? 1.455 5.234 18.214 1.00 95.94 103 SER A C 1
ATOM 801 O O . SER A 1 103 ? 2.426 5.068 17.476 1.00 95.94 103 SER A O 1
ATOM 803 N N . LEU A 1 104 ? 0.288 4.623 17.980 1.00 96.31 104 LEU A N 1
ATOM 804 C CA . LEU A 1 104 ? 0.072 3.703 16.858 1.00 96.31 104 LEU A CA 1
ATOM 805 C C . LEU A 1 104 ? 0.044 4.413 15.499 1.00 96.31 104 LEU A C 1
ATOM 807 O O . LEU A 1 104 ? 0.591 3.896 14.525 1.00 96.31 104 LEU A O 1
ATOM 811 N N . ARG A 1 105 ? -0.538 5.614 15.427 1.00 95.25 105 ARG A N 1
ATOM 812 C CA . ARG A 1 105 ? -0.579 6.441 14.210 1.00 95.25 105 ARG A CA 1
ATOM 813 C C . ARG A 1 105 ? 0.824 6.846 13.746 1.00 95.25 105 ARG A C 1
ATOM 815 O O . ARG A 1 105 ? 1.111 6.817 12.550 1.00 95.25 105 ARG A O 1
ATOM 822 N N . THR A 1 106 ? 1.702 7.179 14.692 1.00 94.88 106 THR A N 1
ATOM 823 C CA . THR A 1 106 ? 3.086 7.623 14.435 1.00 94.88 106 THR A CA 1
ATOM 824 C C . THR A 1 106 ? 4.117 6.494 14.434 1.00 94.88 106 THR A C 1
ATOM 826 O O . THR A 1 106 ? 5.301 6.749 14.219 1.00 94.88 106 THR A O 1
ATOM 829 N N . ALA A 1 107 ? 3.697 5.242 14.644 1.00 94.88 107 ALA A N 1
ATOM 830 C CA . ALA A 1 107 ? 4.605 4.103 14.641 1.00 94.88 107 ALA A CA 1
ATOM 831 C C . ALA A 1 107 ? 5.330 3.972 13.283 1.00 94.88 107 ALA A C 1
ATOM 833 O O . ALA A 1 107 ? 4.707 4.167 12.235 1.00 94.88 107 ALA A O 1
ATOM 834 N N . PRO A 1 108 ? 6.627 3.617 13.251 1.00 92.56 108 PRO A N 1
ATOM 835 C CA . PRO A 1 108 ? 7.310 3.340 11.990 1.00 92.56 108 PRO A CA 1
ATOM 836 C C . PRO A 1 108 ? 6.614 2.183 11.258 1.00 92.56 108 PRO A C 1
ATOM 838 O O . PRO A 1 108 ? 6.114 1.248 11.886 1.00 92.56 108 PRO A O 1
ATOM 841 N N . LEU A 1 109 ? 6.522 2.275 9.932 1.00 87.62 109 LEU A N 1
ATOM 842 C CA . LEU A 1 109 ? 6.056 1.169 9.095 1.00 87.62 109 LEU A CA 1
ATOM 843 C C . LEU A 1 109 ? 7.166 0.115 9.039 1.00 87.62 109 LEU A C 1
ATOM 845 O O . LEU A 1 109 ? 8.308 0.444 8.725 1.00 87.62 109 LEU A O 1
ATOM 849 N N . THR A 1 110 ? 6.843 -1.135 9.360 1.00 86.12 110 THR A N 1
ATOM 850 C CA . THR A 1 110 ? 7.745 -2.276 9.155 1.00 86.12 110 THR A CA 1
ATOM 851 C C . THR A 1 110 ? 7.107 -3.229 8.153 1.00 86.12 110 THR A C 1
ATOM 853 O O . THR A 1 110 ? 5.883 -3.264 8.038 1.00 86.12 110 THR A O 1
ATOM 856 N N . ALA A 1 111 ? 7.925 -4.002 7.432 1.00 73.12 111 ALA A N 1
ATOM 857 C CA . ALA A 1 111 ? 7.453 -4.891 6.365 1.00 73.12 111 ALA A CA 1
ATOM 858 C C . ALA A 1 111 ? 6.373 -5.888 6.832 1.00 73.12 111 ALA A C 1
ATOM 860 O O . ALA A 1 111 ? 5.479 -6.235 6.065 1.00 73.12 111 ALA A O 1
ATOM 861 N N . ASP A 1 112 ? 6.425 -6.291 8.103 1.00 85.06 112 ASP A N 1
ATOM 862 C CA . ASP A 1 112 ? 5.599 -7.382 8.629 1.00 85.06 112 ASP A CA 1
ATOM 863 C C . ASP A 1 112 ? 4.350 -6.902 9.384 1.00 85.06 112 ASP A C 1
ATOM 865 O O . ASP A 1 112 ? 3.510 -7.707 9.784 1.00 85.06 112 ASP A O 1
ATOM 869 N N . SER A 1 113 ? 4.226 -5.598 9.657 1.00 88.75 113 SER A N 1
ATOM 870 C CA . SER A 1 113 ? 3.140 -5.086 10.492 1.00 88.75 113 SER A CA 1
ATOM 871 C C . SER A 1 113 ? 2.793 -3.640 10.182 1.00 88.75 113 SER A C 1
ATOM 873 O O . SER A 1 113 ? 3.630 -2.741 10.281 1.00 88.75 113 SER A O 1
ATOM 875 N N . LEU A 1 114 ? 1.496 -3.394 9.976 1.00 91.94 114 LEU A N 1
ATOM 876 C CA . LEU A 1 114 ? 0.954 -2.050 9.802 1.00 91.94 114 LEU A CA 1
ATOM 877 C C . LEU A 1 114 ? 1.333 -1.115 10.960 1.00 91.94 114 LEU A C 1
ATOM 879 O O . LEU A 1 114 ? 1.509 0.075 10.737 1.00 91.94 114 LEU A O 1
ATOM 883 N N . PHE A 1 115 ? 1.503 -1.630 12.179 1.00 95.12 115 PHE A N 1
ATOM 884 C CA . PHE A 1 115 ? 1.805 -0.839 13.377 1.00 95.12 115 PHE A CA 1
ATOM 885 C C . PHE A 1 115 ? 3.229 -1.054 13.910 1.00 95.12 115 PHE A C 1
ATOM 887 O O . PHE A 1 115 ? 3.511 -0.717 15.060 1.00 95.12 115 PHE A O 1
ATOM 894 N N . GLY A 1 116 ? 4.129 -1.647 13.119 1.00 92.00 116 GLY A N 1
ATOM 895 C CA . GLY A 1 116 ? 5.539 -1.770 13.495 1.00 92.00 116 GLY A CA 1
ATOM 896 C C . GLY A 1 116 ? 5.789 -2.595 14.760 1.00 92.00 116 GLY A C 1
ATOM 897 O O . GLY A 1 116 ? 6.690 -2.275 15.530 1.00 92.00 116 GLY A O 1
ATOM 898 N N . GLY A 1 117 ? 4.924 -3.574 15.058 1.00 92.25 117 GLY A N 1
ATOM 899 C CA . GLY A 1 117 ? 4.987 -4.351 16.303 1.00 92.25 117 GLY A CA 1
ATOM 900 C C . GLY A 1 117 ? 4.619 -3.572 17.577 1.00 92.25 117 GLY A C 1
ATOM 901 O O . GLY A 1 117 ? 4.713 -4.117 18.674 1.00 92.25 117 GLY A O 1
ATOM 902 N N . ARG A 1 118 ? 4.158 -2.316 17.472 1.00 94.06 118 ARG A N 1
ATOM 903 C CA . ARG A 1 118 ? 3.855 -1.460 18.636 1.00 94.06 118 ARG A CA 1
ATOM 904 C C . ARG A 1 118 ? 2.481 -1.668 19.266 1.00 94.06 118 ARG A C 1
ATOM 906 O O . ARG A 1 118 ? 2.203 -1.063 20.300 1.00 94.06 118 ARG A O 1
ATOM 913 N N . ILE A 1 119 ? 1.639 -2.528 18.692 1.00 94.44 119 ILE A N 1
ATOM 914 C CA . ILE A 1 119 ? 0.287 -2.802 19.210 1.00 94.44 119 ILE A CA 1
ATOM 915 C C . ILE A 1 119 ? 0.356 -3.235 20.674 1.00 94.44 119 ILE A C 1
ATOM 917 O O . ILE A 1 119 ? -0.303 -2.640 21.522 1.00 94.44 119 ILE A O 1
ATOM 921 N N . GLN A 1 120 ? 1.212 -4.211 20.986 1.00 94.44 120 GLN A N 1
ATOM 922 C CA . GLN A 1 120 ? 1.303 -4.750 22.339 1.00 94.44 120 GLN A CA 1
ATOM 923 C C . GLN A 1 120 ? 1.823 -3.710 23.334 1.00 94.44 120 GLN A C 1
ATOM 925 O O . GLN A 1 120 ? 1.264 -3.569 24.415 1.00 94.44 120 GLN A O 1
ATOM 930 N N . SER A 1 121 ? 2.848 -2.935 22.961 1.00 94.62 121 SER A N 1
ATOM 931 C CA . SER A 1 121 ? 3.362 -1.861 23.818 1.00 94.62 121 SER A CA 1
ATOM 932 C C . SER A 1 121 ? 2.325 -0.767 24.070 1.00 94.62 121 SER A C 1
ATOM 934 O O . SER A 1 121 ? 2.233 -0.275 25.189 1.00 94.62 121 SER A O 1
ATOM 936 N N . ALA A 1 122 ? 1.528 -0.411 23.055 1.00 94.50 122 ALA A N 1
ATOM 937 C CA . ALA A 1 122 ? 0.478 0.590 23.195 1.00 94.50 122 ALA A CA 1
ATOM 938 C C . ALA A 1 122 ? -0.637 0.089 24.120 1.00 94.50 122 ALA A C 1
ATOM 940 O O . ALA A 1 122 ? -1.033 0.816 25.019 1.00 94.50 122 ALA A O 1
ATOM 941 N N . LEU A 1 123 ? -1.080 -1.163 23.960 1.00 94.19 123 LEU A N 1
ATOM 942 C CA . LEU A 1 123 ? -2.094 -1.774 24.826 1.00 94.19 123 LEU A CA 1
ATOM 943 C C . LEU A 1 123 ? -1.627 -1.901 26.281 1.00 94.19 123 LEU A C 1
ATOM 945 O O . LEU A 1 123 ? -2.410 -1.660 27.198 1.00 94.19 123 LEU A O 1
ATOM 949 N N . THR A 1 124 ? -0.364 -2.272 26.508 1.00 96.00 124 THR A N 1
ATOM 950 C CA . THR A 1 124 ? 0.197 -2.362 27.863 1.00 96.00 124 THR A CA 1
ATOM 951 C C . THR A 1 124 ? 0.273 -0.987 28.521 1.00 96.00 124 THR A C 1
ATOM 953 O O . THR A 1 124 ? -0.192 -0.846 29.649 1.00 96.00 124 THR A O 1
ATOM 956 N N . ALA A 1 125 ? 0.776 0.028 27.810 1.00 94.44 125 ALA A N 1
ATOM 957 C CA . ALA A 1 125 ? 0.833 1.398 28.321 1.00 94.44 125 ALA A CA 1
ATOM 958 C C . ALA A 1 125 ? -0.569 1.946 28.633 1.00 94.44 125 ALA A C 1
ATOM 960 O O . ALA A 1 125 ? -0.789 2.512 29.699 1.00 94.44 125 ALA A O 1
ATOM 961 N N . ASP A 1 126 ? -1.541 1.697 27.751 1.00 94.38 126 ASP A N 1
ATOM 962 C CA . ASP A 1 126 ? -2.928 2.118 27.955 1.00 94.38 126 ASP A CA 1
ATOM 963 C C . ASP A 1 126 ? -3.538 1.486 29.210 1.00 94.38 126 ASP A C 1
ATOM 965 O O . ASP A 1 126 ? -4.193 2.145 30.017 1.00 94.38 126 ASP A O 1
ATOM 969 N N . ARG A 1 127 ? -3.273 0.191 29.413 1.00 94.81 127 ARG A N 1
ATOM 970 C CA . ARG A 1 127 ? -3.720 -0.545 30.594 1.00 94.81 127 ARG A CA 1
ATOM 971 C C . ARG A 1 127 ? -3.091 0.004 31.875 1.00 94.81 127 ARG A C 1
ATOM 973 O O . ARG A 1 127 ? -3.792 0.128 32.879 1.00 94.81 127 ARG A O 1
ATOM 980 N N . GLU A 1 128 ? -1.799 0.312 31.859 1.00 96.44 128 GLU A N 1
ATOM 981 C CA . GLU A 1 128 ? -1.097 0.914 32.999 1.00 96.44 128 GLU A CA 1
ATOM 982 C C . GLU A 1 128 ? -1.662 2.301 33.329 1.00 96.44 128 GLU A C 1
ATOM 984 O O . GLU A 1 128 ? -1.986 2.569 34.489 1.00 96.44 128 GLU A O 1
ATOM 989 N N . ASP A 1 129 ? -1.898 3.140 32.319 1.00 93.69 129 ASP A N 1
ATOM 990 C CA . ASP A 1 129 ? -2.503 4.464 32.483 1.00 93.69 129 ASP A CA 1
ATOM 991 C C . ASP A 1 129 ? -3.921 4.378 33.068 1.00 93.69 129 ASP A C 1
ATOM 993 O O . ASP A 1 129 ? -4.275 5.135 33.979 1.00 93.69 129 ASP A O 1
ATOM 997 N N . GLN A 1 130 ? -4.732 3.415 32.620 1.00 91.88 130 GLN A N 1
ATOM 998 C CA . GLN A 1 130 ? -6.063 3.170 33.182 1.00 91.88 130 GLN A CA 1
ATOM 999 C C . GLN A 1 130 ? -6.003 2.733 34.657 1.00 91.88 130 GLN A C 1
ATOM 1001 O O . GLN A 1 130 ? -6.829 3.170 35.471 1.00 91.88 130 GLN A O 1
ATOM 1006 N N . ILE A 1 131 ? -5.016 1.910 35.034 1.00 94.06 131 ILE A N 1
ATOM 1007 C CA . ILE A 1 131 ? -4.787 1.503 36.429 1.00 94.06 131 ILE A CA 1
ATOM 1008 C C . ILE A 1 131 ? -4.370 2.715 37.269 1.00 94.06 131 ILE A C 1
ATOM 1010 O O . ILE A 1 131 ? -4.953 2.956 38.330 1.00 94.06 131 ILE A O 1
ATOM 1014 N N . HIS A 1 132 ? -3.424 3.523 36.789 1.00 93.75 132 HIS A N 1
ATOM 1015 C CA . HIS A 1 132 ? -2.977 4.731 37.481 1.00 93.75 132 HIS A CA 1
ATOM 1016 C C . HIS A 1 132 ? -4.099 5.759 37.643 1.00 93.75 132 HIS A C 1
ATOM 1018 O O . HIS A 1 132 ? -4.267 6.314 38.731 1.00 93.75 132 HIS A O 1
ATOM 1024 N N . ALA A 1 133 ? -4.923 5.966 36.614 1.00 90.56 133 ALA A N 1
ATOM 1025 C CA . ALA A 1 133 ? -6.092 6.836 36.686 1.00 90.56 133 ALA A CA 1
ATOM 1026 C C . ALA A 1 133 ? -7.115 6.337 37.720 1.00 90.56 133 ALA A C 1
ATOM 1028 O O . ALA A 1 133 ? -7.706 7.135 38.452 1.00 90.56 133 ALA A O 1
ATOM 1029 N N . SER A 1 134 ? -7.299 5.019 37.819 1.00 90.81 134 SER A N 1
ATOM 1030 C CA . SER A 1 134 ? -8.197 4.402 38.801 1.00 90.81 134 SER A CA 1
ATOM 1031 C C . SER A 1 134 ? -7.671 4.552 40.233 1.00 90.81 134 SER A C 1
ATOM 1033 O O . SER A 1 134 ? -8.423 4.935 41.131 1.00 90.81 134 SER A O 1
ATOM 1035 N N . LEU A 1 135 ? -6.369 4.340 40.450 1.00 93.62 135 LEU A N 1
ATOM 1036 C CA . LEU A 1 135 ? -5.720 4.532 41.752 1.00 93.62 135 LEU A CA 1
ATOM 1037 C C . LEU A 1 135 ? -5.725 6.003 42.189 1.00 93.62 135 LEU A C 1
ATOM 1039 O O . LEU A 1 135 ? -6.012 6.304 43.348 1.00 93.62 135 LEU A O 1
ATOM 1043 N N . ALA A 1 136 ? -5.477 6.931 41.263 1.00 92.12 136 ALA A N 1
ATOM 1044 C CA . ALA A 1 136 ? -5.534 8.364 41.536 1.00 92.12 136 ALA A CA 1
ATOM 1045 C C . ALA A 1 136 ? -6.941 8.813 41.968 1.00 92.12 136 ALA A C 1
ATOM 1047 O O . ALA A 1 136 ? -7.071 9.620 42.889 1.00 92.12 136 ALA A O 1
ATOM 1048 N N . ARG A 1 137 ? -7.998 8.251 41.361 1.00 88.81 137 ARG A N 1
ATOM 1049 C CA . ARG A 1 137 ? -9.389 8.494 41.786 1.00 88.81 137 ARG A CA 1
ATOM 1050 C C . ARG A 1 137 ? -9.694 7.912 43.163 1.00 88.81 137 ARG A C 1
ATOM 1052 O O . ARG A 1 137 ? -10.411 8.544 43.927 1.00 88.81 137 ARG A O 1
ATOM 1059 N N . SER A 1 138 ? -9.148 6.742 43.496 1.00 89.19 138 SER A N 1
ATOM 1060 C CA . SER A 1 138 ? -9.329 6.151 44.828 1.00 89.19 138 SER 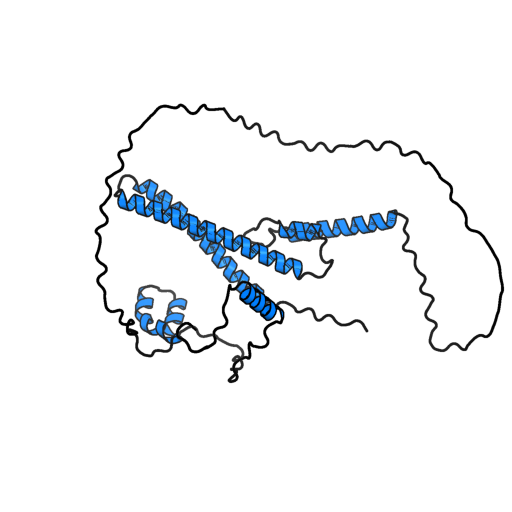A CA 1
ATOM 1061 C C . SER A 1 138 ? -8.669 6.994 45.924 1.00 89.19 138 SER A C 1
ATOM 1063 O O . SER A 1 138 ? -9.222 7.140 47.011 1.00 89.19 138 SER A O 1
ATOM 1065 N N . ASN A 1 139 ? -7.499 7.573 45.642 1.00 87.06 139 ASN A N 1
ATOM 1066 C CA . ASN A 1 139 ? -6.731 8.339 46.625 1.00 87.06 139 ASN A CA 1
ATOM 1067 C C . ASN A 1 139 ? -7.184 9.795 46.773 1.00 87.06 139 ASN A C 1
ATOM 1069 O O . ASN A 1 139 ? -6.883 10.419 47.787 1.00 87.06 139 ASN A O 1
ATOM 1073 N N . SER A 1 140 ? -7.917 10.355 45.806 1.00 87.69 140 SER A N 1
ATOM 1074 C CA . SER A 1 140 ? -8.373 11.749 45.875 1.00 87.69 140 SER A CA 1
ATOM 1075 C C . SER A 1 140 ? -9.475 11.994 46.915 1.00 87.69 140 SER A C 1
ATOM 1077 O O . SER A 1 140 ? -9.962 13.118 47.031 1.00 87.69 140 SER A O 1
ATOM 1079 N N . GLY A 1 141 ? -9.901 10.970 47.667 1.0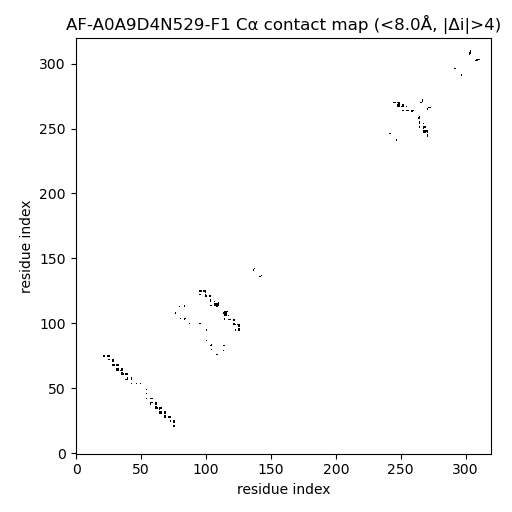0 77.50 141 GLY A N 1
ATOM 1080 C CA . GLY A 1 141 ? -10.942 11.089 48.693 1.00 77.50 141 GLY A CA 1
ATOM 1081 C C . GLY A 1 141 ? -12.324 11.435 48.131 1.00 77.50 141 GLY A C 1
ATOM 1082 O O . GLY A 1 141 ? -13.291 11.528 48.887 1.00 77.50 141 GLY A O 1
ATOM 1083 N N . GLN A 1 142 ? -12.451 11.573 46.806 1.00 67.31 142 GLN A N 1
ATOM 1084 C CA . GLN A 1 142 ? -13.725 11.593 46.111 1.00 67.31 142 GLN A CA 1
ATOM 1085 C C . GLN A 1 142 ? -14.255 10.166 46.075 1.00 67.31 142 GLN A C 1
ATOM 1087 O O . GLN A 1 142 ? -14.264 9.501 45.041 1.00 67.31 142 GLN A O 1
ATOM 1092 N N . HIS A 1 143 ? -14.723 9.695 47.232 1.00 62.81 143 HIS A N 1
ATOM 1093 C CA . HIS A 1 143 ? -15.698 8.624 47.237 1.00 62.81 143 HIS A CA 1
ATOM 1094 C C . HIS A 1 143 ? -16.787 9.050 46.252 1.00 62.81 143 HIS A C 1
ATOM 1096 O O . HIS A 1 143 ? -17.345 10.141 46.432 1.00 62.81 143 HIS A O 1
ATOM 1102 N N . PRO A 1 144 ? -17.067 8.261 45.196 1.00 65.06 144 PRO A N 1
ATOM 1103 C CA . PRO A 1 144 ? -18.210 8.545 44.355 1.00 65.06 144 PRO A CA 1
ATOM 1104 C C . PRO A 1 144 ? -19.369 8.669 45.326 1.00 65.06 144 PRO A C 1
ATOM 1106 O O . PRO A 1 144 ? -19.598 7.755 46.122 1.00 65.06 144 PRO A O 1
ATOM 1109 N N . VAL A 1 145 ? -20.008 9.840 45.349 1.00 64.25 145 VAL A N 1
ATOM 1110 C CA . VAL A 1 145 ? -21.229 10.038 46.115 1.00 64.25 145 VAL A CA 1
ATOM 1111 C C . VAL A 1 145 ? -22.148 8.966 45.576 1.00 64.25 145 VAL A C 1
ATOM 1113 O O . VAL A 1 145 ? -22.670 9.079 44.466 1.00 64.25 145 VAL A O 1
ATOM 1116 N N . VAL A 1 146 ? -22.244 7.862 46.314 1.00 63.12 146 VAL A N 1
ATOM 1117 C CA . VAL A 1 146 ? -23.201 6.811 46.058 1.00 63.12 146 VAL A CA 1
ATOM 1118 C C . VAL A 1 146 ? -24.505 7.522 46.334 1.00 63.12 146 VAL A C 1
ATOM 1120 O O . VAL A 1 146 ? -24.970 7.589 47.471 1.00 63.12 146 VAL A O 1
ATOM 1123 N N . PHE A 1 147 ? -25.054 8.146 45.294 1.00 55.53 147 PHE A N 1
ATOM 1124 C CA . PHE A 1 147 ? -26.450 8.490 45.243 1.00 55.53 147 PHE A CA 1
ATOM 1125 C C . PHE A 1 147 ? -27.133 7.151 45.439 1.00 55.53 147 PHE A C 1
ATOM 1127 O O . PHE A 1 147 ? -27.266 6.363 44.502 1.00 55.53 147 PHE A O 1
ATOM 1134 N N . LYS A 1 148 ? -27.466 6.852 46.70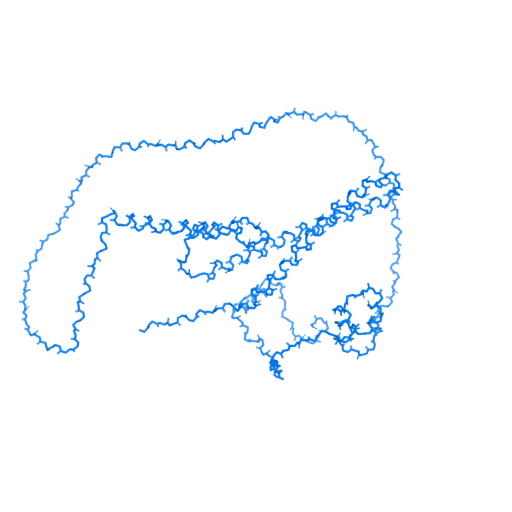0 1.00 61.16 148 LYS A N 1
ATOM 1135 C CA . LYS A 1 148 ? -28.405 5.810 47.068 1.00 61.16 148 LYS A CA 1
ATOM 1136 C C . LYS A 1 148 ? -29.623 6.122 46.220 1.00 61.16 148 LYS A C 1
ATOM 1138 O O . LYS A 1 148 ? -30.384 7.028 46.554 1.00 61.16 148 LYS A O 1
ATOM 1143 N N . ARG A 1 149 ? -29.750 5.448 45.072 1.00 55.34 149 ARG A N 1
ATOM 1144 C CA . ARG A 1 149 ? -30.982 5.468 44.298 1.00 55.34 149 ARG A CA 1
ATOM 1145 C C . ARG A 1 149 ? -32.053 5.108 45.322 1.00 55.34 149 ARG A C 1
ATOM 1147 O O . ARG A 1 149 ? -31.912 4.052 45.946 1.00 55.34 149 ARG A O 1
ATOM 1154 N N . PRO A 1 150 ? -33.042 5.980 45.581 1.00 57.69 150 PRO A N 1
ATOM 1155 C CA . PRO A 1 150 ? -34.150 5.595 46.432 1.00 57.69 150 PRO A CA 1
ATOM 1156 C C . PRO A 1 150 ? -34.693 4.304 45.833 1.00 57.69 150 PRO A C 1
ATOM 1158 O O . PRO A 1 150 ? -34.968 4.257 44.633 1.00 57.69 150 PRO A O 1
ATOM 1161 N N . ALA A 1 151 ? -34.706 3.241 46.639 1.00 60.72 151 ALA A N 1
ATOM 1162 C CA . ALA A 1 151 ? -35.174 1.936 46.215 1.00 60.72 151 ALA A CA 1
ATOM 1163 C C . ALA A 1 151 ? -36.517 2.139 45.513 1.00 60.72 151 ALA A C 1
ATOM 1165 O O . ALA A 1 151 ? -37.463 2.655 46.115 1.00 60.72 151 ALA A O 1
ATOM 1166 N N . SER A 1 152 ? -36.569 1.819 44.220 1.00 59.84 152 SER A N 1
ATOM 1167 C CA . SER A 1 152 ? -37.820 1.781 43.481 1.00 59.84 152 SER A CA 1
ATOM 1168 C C . SER A 1 152 ? -38.721 0.825 44.246 1.00 59.84 152 SER A C 1
ATOM 1170 O O . SER A 1 152 ? -38.435 -0.372 44.316 1.00 59.84 152 SER A O 1
ATOM 1172 N N . LYS A 1 153 ? -39.744 1.382 44.902 1.00 56.12 153 LYS A N 1
ATOM 1173 C CA . LYS A 1 153 ? -40.734 0.604 45.636 1.00 56.12 153 LYS A CA 1
ATOM 1174 C C . LYS A 1 153 ? -41.267 -0.484 44.696 1.00 56.12 153 LYS A C 1
ATOM 1176 O O . LYS A 1 153 ? -41.584 -0.161 43.549 1.00 56.12 153 LYS A O 1
ATOM 1181 N N . PRO A 1 154 ? -41.362 -1.742 45.150 1.00 65.50 154 PRO A N 1
ATOM 1182 C CA . PRO A 1 154 ? -42.025 -2.777 44.376 1.00 65.50 154 PRO A CA 1
ATOM 1183 C C . PRO A 1 154 ? -43.460 -2.323 44.047 1.00 65.50 154 PRO A C 1
ATOM 1185 O O . PRO A 1 154 ? -44.113 -1.699 44.894 1.00 65.50 154 PRO A O 1
ATOM 1188 N N . PRO A 1 155 ? -43.951 -2.580 42.824 1.00 60.59 155 PRO A N 1
ATOM 1189 C CA . PRO A 1 155 ? -45.305 -2.219 42.431 1.00 60.59 155 PRO A CA 1
ATOM 1190 C C . PRO A 1 155 ? -46.289 -3.052 43.266 1.00 60.59 155 PRO A C 1
ATOM 1192 O O . PRO A 1 155 ? -46.366 -4.263 43.092 1.00 60.59 155 PRO A O 1
ATOM 1195 N N . GLY A 1 156 ? -46.993 -2.420 44.216 1.00 65.88 156 GLY A N 1
ATOM 1196 C CA . GLY A 1 156 ? -48.037 -3.094 45.006 1.00 65.88 156 GLY A CA 1
ATOM 1197 C C . GLY A 1 156 ? -48.279 -2.613 46.443 1.00 65.88 156 GLY A C 1
ATOM 1198 O O . GLY A 1 156 ? -49.199 -3.112 47.081 1.00 65.88 156 GLY A O 1
ATOM 1199 N N . ALA A 1 157 ? -47.510 -1.664 46.987 1.00 53.06 157 ALA A N 1
ATOM 1200 C CA . ALA A 1 157 ? -47.738 -1.198 48.363 1.00 53.06 157 ALA A CA 1
ATOM 1201 C C . ALA A 1 157 ? -48.853 -0.121 48.446 1.00 53.06 157 ALA A C 1
ATOM 1203 O O . ALA A 1 157 ? -48.772 0.876 47.721 1.00 53.06 157 ALA A O 1
ATOM 1204 N N . PRO A 1 158 ? -49.864 -0.270 49.330 1.00 63.50 158 PRO A N 1
ATOM 1205 C CA . PRO A 1 158 ? -50.967 0.683 49.471 1.00 63.50 158 PRO A CA 1
ATOM 1206 C C . PRO A 1 158 ? -50.521 2.043 50.050 1.00 63.50 158 PRO A C 1
ATOM 1208 O O . PRO A 1 158 ? -49.501 2.130 50.742 1.00 63.50 158 PRO A O 1
ATOM 1211 N N . PRO A 1 159 ? -51.277 3.127 49.782 1.00 55.69 159 PRO A N 1
ATOM 1212 C CA . PRO A 1 159 ? -50.896 4.484 50.158 1.00 55.69 159 PRO A CA 1
ATOM 1213 C C . PRO A 1 159 ? -51.040 4.707 51.670 1.00 55.69 159 PRO A C 1
ATOM 1215 O O . PRO A 1 159 ? -52.147 4.788 52.203 1.00 55.69 159 PRO A O 1
ATOM 1218 N N . ALA A 1 160 ? -49.911 4.855 52.365 1.00 53.97 160 ALA A N 1
ATOM 1219 C CA . ALA A 1 160 ? -49.896 5.328 53.743 1.00 53.97 160 ALA A CA 1
ATOM 1220 C C . ALA A 1 160 ? -50.194 6.836 53.771 1.00 53.97 160 ALA A C 1
ATOM 1222 O O . ALA A 1 160 ? -49.458 7.650 53.208 1.00 53.97 160 ALA A O 1
ATOM 1223 N N . LYS A 1 161 ? -51.312 7.182 54.413 1.00 61.41 161 LYS A N 1
ATOM 1224 C CA . LYS A 1 161 ? -51.759 8.549 54.674 1.00 61.41 161 LYS A CA 1
ATOM 1225 C C . LYS A 1 161 ? -50.893 9.209 55.754 1.00 61.41 161 LYS A C 1
ATOM 1227 O O . LYS A 1 161 ? -50.640 8.609 56.790 1.00 61.41 161 LYS A O 1
ATOM 1232 N N . ASN A 1 162 ? -50.609 10.488 55.513 1.00 52.28 162 ASN A N 1
ATOM 1233 C CA . ASN A 1 162 ? -50.384 11.572 56.475 1.00 52.28 162 ASN A CA 1
ATOM 1234 C C . ASN A 1 162 ? -49.138 11.530 57.376 1.00 52.28 162 ASN A C 1
ATOM 1236 O O . ASN A 1 162 ? -49.043 10.729 58.294 1.00 52.28 162 ASN A O 1
ATOM 1240 N N . ALA A 1 163 ? -48.311 12.572 57.254 1.00 44.38 163 ALA A N 1
ATOM 1241 C CA . ALA A 1 163 ? -48.106 13.516 58.357 1.00 44.38 163 ALA A CA 1
ATOM 1242 C C . ALA A 1 163 ? -47.467 14.810 57.829 1.00 44.38 163 ALA A C 1
ATOM 1244 O O . ALA A 1 163 ? -46.328 14.819 57.367 1.00 44.38 163 ALA A O 1
ATOM 1245 N N . LYS A 1 164 ? -48.227 15.907 57.919 1.00 53.59 164 LYS A N 1
ATOM 1246 C CA . LYS A 1 164 ? -47.706 17.277 57.941 1.00 53.59 164 LYS A CA 1
ATOM 1247 C C . LYS A 1 164 ? -46.654 17.381 59.047 1.00 53.59 164 LYS A C 1
ATOM 1249 O O . LYS A 1 164 ? -46.936 17.002 60.183 1.00 53.59 164 LYS A O 1
ATOM 1254 N N . ARG A 1 165 ? -45.494 17.960 58.745 1.00 44.53 165 ARG A N 1
ATOM 1255 C CA . ARG A 1 165 ? -44.664 18.601 59.764 1.00 44.53 165 ARG A CA 1
ATOM 1256 C C . ARG A 1 165 ? -44.071 19.876 59.186 1.00 44.53 165 ARG A C 1
ATOM 1258 O O . ARG A 1 165 ? -43.333 19.838 58.205 1.00 44.53 165 ARG A O 1
ATOM 1265 N N . ASP A 1 166 ? -44.499 20.975 59.784 1.00 50.28 166 ASP A N 1
ATOM 1266 C CA . ASP A 1 166 ? -44.084 22.334 59.495 1.00 50.28 166 ASP A CA 1
ATOM 1267 C C . ASP A 1 166 ? -42.634 22.609 59.937 1.00 50.28 166 ASP A C 1
ATOM 1269 O O . ASP A 1 166 ? -42.108 21.946 60.831 1.00 50.28 166 ASP A O 1
ATOM 1273 N N . SER A 1 167 ? -42.061 23.618 59.266 1.00 49.91 167 SER A N 1
ATOM 1274 C CA . SER A 1 167 ? -41.135 24.663 59.745 1.00 49.91 167 SER A CA 1
ATOM 1275 C C . SER A 1 167 ? -39.861 24.299 60.529 1.00 49.91 167 SER A C 1
ATOM 1277 O O . SER A 1 167 ? -39.904 23.695 61.583 1.00 49.91 167 SER A O 1
ATOM 1279 N N . PHE A 1 168 ? -38.713 24.786 60.031 1.00 45.25 168 PHE A N 1
ATOM 1280 C CA . PHE A 1 168 ? -37.693 25.638 60.696 1.00 45.25 168 PHE A CA 1
ATOM 1281 C C . PHE A 1 168 ? -36.568 25.865 59.651 1.00 45.25 168 PHE A C 1
ATOM 1283 O O . PHE A 1 168 ? -36.027 24.922 59.092 1.00 45.25 168 PHE A O 1
ATOM 1290 N N . SER A 1 169 ? -36.382 27.083 59.132 1.00 43.12 169 SER A N 1
ATOM 1291 C CA . SER A 1 169 ? -35.550 28.157 59.700 1.00 43.12 169 SER A CA 1
ATOM 1292 C C . SER A 1 169 ? -34.037 27.890 59.613 1.00 43.12 169 SER A C 1
ATOM 1294 O O . SER A 1 169 ? -33.490 27.084 60.350 1.00 43.12 169 SER A O 1
ATOM 1296 N N . THR A 1 170 ? -33.392 28.689 58.755 1.00 44.00 170 THR A N 1
ATOM 1297 C CA . THR A 1 170 ? -32.098 29.365 58.974 1.00 44.00 170 THR A CA 1
ATOM 1298 C C . THR A 1 170 ? -30.841 28.510 59.201 1.00 44.00 170 THR A C 1
ATOM 1300 O O . THR A 1 170 ? -30.628 27.958 60.271 1.00 44.00 170 THR A O 1
ATOM 1303 N N . LYS A 1 171 ? -29.887 28.582 58.262 1.00 41.34 171 LYS A N 1
ATOM 1304 C CA . LYS A 1 171 ? -28.618 29.332 58.419 1.00 41.34 171 LYS A CA 1
ATOM 1305 C C . LYS A 1 171 ? -27.625 28.951 57.320 1.00 41.34 171 LYS A C 1
ATOM 1307 O O . LYS A 1 171 ? -27.140 27.831 57.231 1.00 41.34 171 LYS A O 1
ATOM 1312 N N . ARG A 1 172 ? -27.293 29.963 56.524 1.00 51.69 172 ARG A N 1
ATOM 1313 C CA . ARG A 1 172 ? -26.097 30.076 55.690 1.00 51.69 172 ARG A CA 1
ATOM 1314 C C . ARG A 1 172 ? -24.870 30.156 56.612 1.00 51.69 172 ARG A C 1
ATOM 1316 O O . ARG A 1 172 ? -24.861 31.050 57.458 1.00 51.69 172 ARG A O 1
ATOM 1323 N N . PRO A 1 173 ? -23.832 29.321 56.452 1.00 52.84 173 PRO A N 1
ATOM 1324 C CA . PRO A 1 173 ? -22.521 29.619 57.001 1.00 52.84 173 PRO A CA 1
ATOM 1325 C C . PRO A 1 173 ? -21.659 30.256 55.913 1.00 52.84 173 PRO A C 1
ATOM 1327 O O . PRO A 1 173 ? -21.392 29.681 54.858 1.00 52.84 173 PRO A O 1
ATOM 1330 N N . SER A 1 174 ? -21.248 31.483 56.195 1.00 52.47 174 SER A N 1
ATOM 1331 C CA . SER A 1 174 ? -20.058 32.115 55.648 1.00 52.47 174 SER A CA 1
ATOM 1332 C C . SER A 1 174 ? -18.802 31.284 55.943 1.00 52.47 174 SER A C 1
ATOM 1334 O O . SER A 1 174 ? -18.720 30.589 56.953 1.00 52.47 174 SER A O 1
ATOM 1336 N N . ALA A 1 175 ? -17.839 31.400 55.032 1.00 48.06 175 ALA A N 1
ATOM 1337 C CA . ALA A 1 175 ? -16.523 30.773 55.020 1.00 48.06 175 ALA A CA 1
ATOM 1338 C C . ALA A 1 175 ? -15.747 30.811 56.350 1.00 48.06 175 ALA A C 1
ATOM 1340 O O . ALA A 1 175 ? -15.913 31.732 57.150 1.00 48.06 175 ALA A O 1
ATOM 1341 N N . PRO A 1 176 ? -14.715 29.959 56.444 1.00 57.16 176 PRO A N 1
ATOM 1342 C CA . PRO A 1 176 ? -13.427 30.410 56.933 1.00 57.16 176 PRO A CA 1
ATOM 1343 C C . PRO A 1 176 ? -12.347 30.268 55.854 1.00 57.16 176 PRO A C 1
ATOM 1345 O O . PRO A 1 176 ? -12.116 29.198 55.292 1.00 57.16 176 PRO A O 1
ATOM 1348 N N . ARG A 1 177 ? -11.638 31.377 55.613 1.00 51.75 177 ARG A N 1
ATOM 1349 C CA . ARG A 1 177 ? -10.248 31.363 55.148 1.00 51.75 177 ARG A CA 1
ATOM 1350 C C . ARG A 1 177 ? -9.451 30.461 56.093 1.00 51.75 177 ARG A C 1
ATOM 1352 O O . ARG A 1 177 ? -9.352 30.776 57.275 1.00 51.75 177 ARG A O 1
ATOM 1359 N N . GLN A 1 178 ? -8.824 29.415 55.570 1.00 47.62 178 GLN A N 1
ATOM 1360 C CA . GLN A 1 178 ? -7.648 28.829 56.202 1.00 47.62 178 GLN A CA 1
ATOM 1361 C C . GLN A 1 178 ? -6.494 28.837 55.207 1.00 47.62 178 GLN A C 1
ATOM 1363 O O . GLN A 1 178 ? -6.491 28.164 54.181 1.00 47.62 178 GLN A O 1
ATOM 1368 N N . SER A 1 179 ? -5.547 29.707 55.541 1.00 51.78 179 SER A N 1
ATOM 1369 C CA . SER A 1 179 ? -4.157 29.668 55.130 1.00 51.78 179 SER A CA 1
ATOM 1370 C C . SER A 1 179 ? -3.551 28.355 55.617 1.00 51.78 179 SER A C 1
ATOM 1372 O O . SER A 1 179 ? -3.502 28.116 56.822 1.00 51.78 179 SER A O 1
ATOM 1374 N N . THR A 1 180 ? -3.081 27.515 54.700 1.00 45.28 180 THR A N 1
ATOM 1375 C CA . THR A 1 180 ? -2.146 26.440 55.031 1.00 45.28 180 THR A CA 1
ATOM 1376 C C . THR A 1 180 ? -0.931 26.566 54.135 1.00 45.28 180 THR A C 1
ATOM 1378 O O . THR A 1 180 ? -1.005 26.421 52.913 1.00 45.28 180 THR A O 1
ATOM 1381 N N . ASN A 1 181 ? 0.174 26.874 54.801 1.00 44.12 181 ASN A N 1
ATOM 1382 C CA . ASN A 1 181 ? 1.547 26.852 54.336 1.00 44.12 181 ASN A CA 1
ATOM 1383 C C . ASN A 1 181 ? 1.807 25.721 53.335 1.00 44.12 181 ASN A C 1
ATOM 1385 O O . ASN A 1 181 ? 1.739 24.538 53.666 1.00 44.12 181 ASN A O 1
ATOM 1389 N N . ARG A 1 182 ? 2.149 26.114 52.110 1.00 37.22 182 ARG A N 1
ATOM 1390 C CA . ARG A 1 182 ? 2.701 25.235 51.083 1.00 37.22 182 ARG A CA 1
ATOM 1391 C C . ARG A 1 182 ? 4.222 25.192 51.296 1.00 37.22 182 ARG A C 1
ATOM 1393 O O . ARG A 1 182 ? 4.842 26.252 51.212 1.00 37.22 182 ARG A O 1
ATOM 1400 N N . PRO A 1 183 ? 4.847 24.037 51.579 1.00 55.56 183 PRO A N 1
ATOM 1401 C CA . PRO A 1 183 ? 6.301 23.942 51.531 1.00 55.56 183 PRO A CA 1
ATOM 1402 C C . PRO A 1 183 ? 6.767 24.053 50.067 1.00 55.56 183 PRO A C 1
ATOM 1404 O O . PRO A 1 183 ? 6.014 23.693 49.152 1.00 55.56 183 PRO A O 1
ATOM 1407 N N . PRO A 1 184 ? 7.987 24.553 49.806 1.00 52.16 184 PRO A N 1
ATOM 1408 C CA . PRO A 1 184 ? 8.502 24.655 48.452 1.00 52.16 184 PRO A CA 1
ATOM 1409 C C . PRO A 1 184 ? 8.777 23.248 47.917 1.00 52.16 184 PRO A C 1
ATOM 1411 O O . PRO A 1 184 ? 9.688 22.556 48.370 1.00 52.16 184 PRO A O 1
ATOM 1414 N N . PHE A 1 185 ? 7.990 22.824 46.928 1.00 42.19 185 PHE A N 1
ATOM 1415 C CA . PHE A 1 185 ? 8.373 21.708 46.076 1.00 42.19 185 PHE A CA 1
ATOM 1416 C C . PHE A 1 185 ? 9.626 22.126 45.307 1.00 42.19 185 PHE A C 1
ATOM 1418 O O . PHE A 1 185 ? 9.592 23.005 44.446 1.00 42.19 185 PHE A O 1
ATOM 1425 N N . GLN A 1 186 ? 10.745 21.505 45.667 1.00 40.56 186 GLN A N 1
ATOM 1426 C CA . GLN A 1 186 ? 11.969 21.537 44.890 1.00 40.56 186 GLN A CA 1
ATOM 1427 C C . GLN A 1 186 ? 11.662 20.975 43.501 1.00 40.56 186 GLN A C 1
ATOM 1429 O O . GLN A 1 186 ? 11.320 19.801 43.348 1.00 40.56 186 GLN A O 1
ATOM 1434 N N . ASN A 1 187 ? 11.798 21.827 42.489 1.00 37.81 187 ASN A N 1
ATOM 1435 C CA . ASN A 1 187 ? 11.898 21.414 41.100 1.00 37.81 187 ASN A CA 1
ATOM 1436 C C . ASN A 1 187 ? 13.121 20.498 40.961 1.00 37.81 187 ASN A C 1
ATOM 1438 O O . ASN A 1 187 ? 14.239 20.966 40.761 1.00 37.81 187 ASN A O 1
ATOM 1442 N N . ARG A 1 188 ? 12.915 19.179 41.046 1.00 36.69 188 ARG A N 1
ATOM 1443 C CA . ARG A 1 188 ? 13.820 18.214 40.420 1.00 36.69 188 ARG A CA 1
ATOM 1444 C C . ARG A 1 188 ? 13.606 18.321 38.917 1.00 36.69 188 ARG A C 1
ATOM 1446 O O . ARG A 1 188 ? 12.799 17.609 38.328 1.00 36.69 188 ARG A O 1
ATOM 1453 N N . THR A 1 189 ? 14.327 19.251 38.303 1.00 40.81 189 THR A N 1
ATOM 1454 C CA . THR A 1 189 ? 14.635 19.187 36.882 1.00 40.81 189 THR A CA 1
ATOM 1455 C C . THR A 1 189 ? 15.378 17.877 36.645 1.00 40.81 189 THR A C 1
ATOM 1457 O O . THR A 1 189 ? 16.524 17.690 37.046 1.00 40.81 189 THR A O 1
ATOM 1460 N N . SER A 1 190 ? 14.668 16.926 36.043 1.00 41.72 190 SER A N 1
ATOM 1461 C CA . SER A 1 190 ? 15.264 15.749 35.433 1.00 41.72 190 SER A CA 1
ATOM 1462 C C . SER A 1 190 ? 16.308 16.227 34.428 1.00 41.72 190 SER A C 1
ATOM 1464 O O . SER A 1 190 ? 16.004 16.950 33.475 1.00 41.72 190 SER A O 1
ATOM 1466 N N . SER A 1 191 ? 17.558 15.875 34.697 1.00 41.88 191 SER A N 1
ATOM 1467 C CA . SER A 1 191 ? 18.703 16.077 33.828 1.00 41.88 191 SER A CA 1
ATOM 1468 C C . SER A 1 191 ? 18.548 15.210 32.579 1.00 41.88 191 SER A C 1
ATOM 1470 O O . SER A 1 191 ? 19.136 14.138 32.453 1.00 41.88 191 SER A O 1
ATOM 1472 N N . TYR A 1 192 ? 17.776 15.703 31.610 1.00 38.59 192 TYR A N 1
ATOM 1473 C CA . TYR A 1 192 ? 17.890 15.260 30.227 1.00 38.59 192 TYR A CA 1
ATOM 1474 C C . TYR A 1 192 ? 19.274 15.670 29.716 1.00 38.59 192 TYR A C 1
ATOM 1476 O O . TYR A 1 192 ? 19.520 16.798 29.282 1.00 38.59 192 TYR A O 1
ATOM 1484 N N . ARG A 1 193 ? 20.213 14.731 29.831 1.00 38.03 193 ARG A N 1
ATOM 1485 C CA . ARG A 1 193 ? 21.545 14.790 29.243 1.00 38.03 193 ARG A CA 1
ATOM 1486 C C . ARG A 1 193 ? 21.365 14.761 27.722 1.00 38.03 193 ARG A C 1
ATOM 1488 O O . ARG A 1 193 ? 21.193 13.702 27.128 1.00 38.03 193 ARG A O 1
ATOM 1495 N N . LYS A 1 194 ? 21.355 15.941 27.094 1.00 39.56 194 LYS A N 1
ATOM 1496 C CA . LYS A 1 194 ? 21.520 16.077 25.641 1.00 39.56 194 LYS A CA 1
ATOM 1497 C C . LYS A 1 194 ? 22.826 15.374 25.240 1.00 39.56 194 LYS A C 1
ATOM 1499 O O . LYS A 1 194 ? 23.860 15.694 25.832 1.00 39.56 194 LYS A O 1
ATOM 1504 N N . PRO A 1 195 ? 22.836 14.470 24.248 1.00 44.56 195 PRO A N 1
ATOM 1505 C CA . PRO A 1 195 ? 24.080 14.106 23.599 1.00 44.56 195 PRO A CA 1
ATOM 1506 C C . PRO A 1 195 ? 24.579 15.333 22.833 1.00 44.56 195 PRO A C 1
ATOM 1508 O O . PRO A 1 195 ? 23.968 15.795 21.871 1.00 44.56 195 PRO A O 1
ATOM 1511 N N . SER A 1 196 ? 25.679 15.893 23.330 1.00 36.31 196 SER A N 1
ATOM 1512 C CA . SER A 1 196 ? 26.530 16.839 22.620 1.00 36.31 196 SER A CA 1
ATOM 1513 C C . SER A 1 196 ? 27.104 16.127 21.393 1.00 36.31 196 SER A C 1
ATOM 1515 O O . SER A 1 196 ? 28.103 15.414 21.484 1.00 36.31 196 SER A O 1
ATOM 1517 N N . VAL A 1 197 ? 26.429 16.256 20.250 1.00 43.72 197 VAL A N 1
ATOM 1518 C CA . VAL A 1 197 ? 27.022 15.945 18.949 1.00 43.72 197 VAL A CA 1
ATOM 1519 C C . VAL A 1 197 ? 27.873 17.147 18.574 1.00 43.72 197 VAL A C 1
ATOM 1521 O O . VAL A 1 197 ? 27.377 18.197 18.169 1.00 43.72 197 VAL A O 1
ATOM 1524 N N . ASN A 1 198 ? 29.173 16.981 18.777 1.00 38.53 198 ASN A N 1
ATOM 1525 C CA . ASN A 1 198 ? 30.208 17.935 18.427 1.00 38.53 198 ASN A CA 1
ATOM 1526 C C . ASN A 1 198 ? 30.375 17.939 16.894 1.00 38.53 198 ASN A C 1
ATOM 1528 O O . ASN A 1 198 ? 31.243 17.266 16.344 1.00 38.53 198 ASN A O 1
ATOM 1532 N N . GLN A 1 199 ? 29.486 18.637 16.185 1.00 42.25 199 GLN A N 1
ATOM 1533 C CA . GLN A 1 199 ? 29.639 18.909 14.758 1.00 42.25 199 GLN A CA 1
ATOM 1534 C C . GLN A 1 199 ? 30.547 20.133 14.584 1.00 42.25 199 GLN A C 1
ATOM 1536 O O . GLN A 1 199 ? 30.095 21.276 14.526 1.00 42.25 199 GLN A O 1
ATOM 1541 N N . ASN A 1 200 ? 31.852 19.872 14.493 1.00 35.59 200 ASN A N 1
ATOM 1542 C CA . ASN A 1 200 ? 32.829 20.811 13.951 1.00 35.59 200 ASN A CA 1
ATOM 1543 C C . ASN A 1 200 ? 32.513 21.056 12.466 1.00 35.59 200 ASN A C 1
ATOM 1545 O O . ASN A 1 200 ? 32.985 20.337 11.589 1.00 35.59 200 ASN A O 1
ATOM 1549 N N . TRP A 1 201 ? 31.714 22.084 12.179 1.00 37.81 201 TRP A N 1
ATOM 1550 C CA . TRP A 1 201 ? 31.629 22.661 10.841 1.00 37.81 201 TRP A CA 1
ATOM 1551 C C . TRP A 1 201 ? 32.849 23.552 10.632 1.00 37.81 201 TRP A C 1
ATOM 1553 O O . TRP A 1 201 ? 32.865 24.733 10.984 1.00 37.81 201 TRP A O 1
ATOM 1563 N N . SER A 1 202 ? 33.895 22.962 10.064 1.00 43.12 202 SER A N 1
ATOM 1564 C CA . SER A 1 202 ? 35.008 23.700 9.483 1.00 43.12 202 SER A CA 1
ATOM 1565 C C . SER A 1 202 ? 34.457 24.646 8.416 1.00 43.12 202 SER A C 1
ATOM 1567 O O . SER A 1 202 ? 34.009 24.215 7.355 1.00 43.12 202 SER A O 1
ATOM 1569 N N . LYS A 1 203 ? 34.479 25.951 8.706 1.00 41.94 203 LYS A N 1
ATOM 1570 C CA . LYS A 1 203 ? 34.235 27.025 7.738 1.00 41.94 203 LYS A CA 1
ATOM 1571 C C . LYS A 1 203 ? 35.329 26.991 6.665 1.00 41.94 203 LYS A C 1
ATOM 1573 O O . LYS A 1 203 ? 36.328 27.700 6.761 1.00 41.94 203 LYS A O 1
ATOM 1578 N N . GLY A 1 204 ? 35.140 26.158 5.647 1.00 39.12 204 GLY A N 1
ATOM 1579 C CA . GLY A 1 204 ? 35.879 26.233 4.394 1.00 39.12 204 GLY A CA 1
ATOM 1580 C C . GLY A 1 204 ? 35.372 27.424 3.588 1.00 39.12 204 GLY A C 1
ATOM 1581 O O . GLY A 1 204 ? 34.241 27.420 3.112 1.00 39.12 204 GLY A O 1
ATOM 1582 N N . LYS A 1 205 ? 36.197 28.468 3.477 1.00 44.62 205 LYS A N 1
ATOM 1583 C CA . LYS A 1 205 ? 35.977 29.593 2.559 1.00 44.62 205 LYS A CA 1
ATOM 1584 C C . LYS A 1 205 ? 35.861 29.048 1.124 1.00 44.62 205 LYS A C 1
ATOM 1586 O O . LYS A 1 205 ? 36.754 28.300 0.722 1.00 44.62 205 LYS A O 1
ATOM 1591 N N . PRO A 1 206 ? 34.837 29.411 0.333 1.00 48.75 206 PRO A N 1
ATOM 1592 C CA . PRO A 1 206 ? 34.835 29.088 -1.085 1.00 48.75 206 PRO A CA 1
ATOM 1593 C C . PRO A 1 206 ? 35.907 29.934 -1.774 1.00 48.75 206 PRO A C 1
ATOM 1595 O O . PRO A 1 206 ? 35.857 31.164 -1.764 1.00 48.75 206 PRO A O 1
ATOM 1598 N N . ASN A 1 207 ? 36.908 29.252 -2.323 1.00 44.28 207 ASN A N 1
ATOM 1599 C CA . ASN A 1 207 ? 37.945 29.857 -3.139 1.00 44.28 207 ASN A CA 1
ATOM 1600 C C . ASN A 1 207 ? 37.305 30.249 -4.477 1.00 44.28 207 ASN A C 1
ATOM 1602 O O . ASN A 1 207 ? 36.978 29.394 -5.302 1.00 44.28 207 ASN A O 1
ATOM 1606 N N . ALA A 1 208 ? 37.067 31.545 -4.646 1.00 51.94 208 ALA A N 1
ATOM 1607 C CA . ALA A 1 208 ? 36.777 32.148 -5.930 1.00 51.94 208 ALA A CA 1
ATOM 1608 C C . ALA A 1 208 ? 38.080 32.164 -6.728 1.00 51.94 208 ALA A C 1
ATOM 1610 O O . ALA A 1 208 ? 38.947 32.973 -6.443 1.00 51.94 208 ALA A O 1
ATOM 1611 N N . ASP A 1 209 ? 38.244 31.204 -7.634 1.00 52.72 209 ASP A N 1
ATOM 1612 C CA . ASP A 1 209 ? 38.896 31.394 -8.933 1.00 52.72 209 ASP A CA 1
ATOM 1613 C C . ASP A 1 209 ? 39.148 30.035 -9.575 1.00 52.72 209 ASP A C 1
ATOM 1615 O O . ASP A 1 209 ? 40.052 29.294 -9.193 1.00 52.72 209 ASP A O 1
ATOM 1619 N N . LYS A 1 210 ? 38.317 29.721 -10.570 1.00 46.06 210 LYS A N 1
ATOM 1620 C CA . LYS A 1 210 ? 38.664 28.945 -11.765 1.00 46.06 210 LYS A CA 1
ATOM 1621 C C . LYS A 1 210 ? 37.479 29.031 -12.719 1.00 46.06 210 LYS A C 1
ATOM 1623 O O . LYS A 1 210 ? 36.560 28.220 -12.696 1.00 46.06 210 LYS A O 1
ATOM 1628 N N . LYS A 1 211 ? 37.510 30.069 -13.558 1.00 48.50 211 LYS A N 1
ATOM 1629 C CA . LYS A 1 211 ? 36.775 30.114 -14.823 1.00 48.50 211 LYS A CA 1
ATOM 1630 C C . LYS A 1 211 ? 37.326 29.003 -15.722 1.00 48.50 211 LYS A C 1
ATOM 1632 O O . LYS A 1 211 ? 38.248 29.237 -16.495 1.00 48.50 211 LYS A O 1
ATOM 1637 N N . SER A 1 212 ? 36.791 27.791 -15.610 1.00 43.66 212 SER A N 1
ATOM 1638 C CA . SER A 1 212 ? 36.852 26.831 -16.707 1.00 43.66 212 SER A CA 1
ATOM 1639 C C . SER A 1 212 ? 35.765 27.219 -17.705 1.00 43.66 212 SER A C 1
ATOM 1641 O O . SER A 1 212 ? 34.570 27.092 -17.446 1.00 43.66 212 SER A O 1
ATOM 1643 N N . LEU A 1 213 ? 36.202 27.766 -18.838 1.00 44.91 213 LEU A N 1
ATOM 1644 C CA . LEU A 1 213 ? 35.410 27.897 -20.054 1.00 44.91 213 LEU A CA 1
ATOM 1645 C C . LEU A 1 213 ? 34.940 26.498 -20.471 1.00 44.91 213 LEU A C 1
ATOM 1647 O O . LEU A 1 213 ? 35.654 25.767 -21.150 1.00 44.91 213 LEU A O 1
ATOM 1651 N N . ILE A 1 214 ? 33.744 26.116 -20.029 1.00 40.59 214 ILE A N 1
ATOM 1652 C CA . ILE A 1 214 ? 33.005 25.002 -20.611 1.00 40.59 214 ILE A CA 1
ATOM 1653 C C . ILE A 1 214 ? 32.445 25.534 -21.929 1.00 40.59 214 ILE A C 1
ATOM 1655 O O . ILE A 1 214 ? 31.471 26.288 -21.946 1.00 40.59 214 ILE A O 1
ATOM 1659 N N . LEU A 1 215 ? 33.117 25.186 -23.029 1.00 40.72 215 LEU A N 1
ATOM 1660 C CA . LEU A 1 215 ? 32.534 25.245 -24.363 1.00 40.72 215 LEU A CA 1
ATOM 1661 C C . LEU A 1 215 ? 31.261 24.392 -24.336 1.00 40.72 215 LEU A C 1
ATOM 1663 O O . LEU A 1 215 ? 31.323 23.169 -24.222 1.00 40.72 215 LEU A O 1
ATOM 1667 N N . LEU A 1 216 ? 30.107 25.049 -24.416 1.00 44.72 216 LEU A N 1
ATOM 1668 C CA . LEU A 1 216 ? 28.845 24.391 -24.722 1.00 44.72 216 LEU A CA 1
ATOM 1669 C C . LEU A 1 216 ? 28.962 23.775 -26.126 1.00 44.72 216 LEU A C 1
ATOM 1671 O O . LEU A 1 216 ? 29.314 24.505 -27.060 1.00 44.72 216 LEU A O 1
ATOM 1675 N N . PRO A 1 217 ? 28.676 22.475 -26.314 1.00 47.12 217 PRO A N 1
ATOM 1676 C CA . PRO A 1 217 ? 28.546 21.927 -27.650 1.00 47.12 217 PRO A CA 1
ATOM 1677 C C . PRO A 1 217 ? 27.368 22.604 -28.353 1.00 47.12 217 PRO A C 1
ATOM 1679 O O . PRO A 1 217 ? 26.340 22.928 -27.750 1.00 47.12 217 PRO A O 1
ATOM 1682 N N . ALA A 1 218 ? 27.593 22.873 -29.633 1.00 45.16 218 ALA A N 1
ATOM 1683 C CA . ALA A 1 218 ? 26.719 23.606 -30.522 1.00 45.16 218 ALA A CA 1
ATOM 1684 C C . ALA A 1 218 ? 25.254 23.160 -30.413 1.00 45.16 218 ALA A C 1
ATOM 1686 O O . ALA A 1 218 ? 24.938 21.972 -30.359 1.00 45.16 218 ALA A O 1
ATOM 1687 N N . ARG A 1 219 ? 24.367 24.160 -30.434 1.00 38.59 219 ARG A N 1
ATOM 1688 C CA . ARG A 1 219 ? 22.948 24.025 -30.765 1.00 38.59 219 ARG A CA 1
ATOM 1689 C C . ARG A 1 219 ? 22.816 23.078 -31.959 1.00 38.59 219 ARG A C 1
ATOM 1691 O O . ARG A 1 219 ? 23.185 23.432 -33.072 1.00 38.59 219 ARG A O 1
ATOM 1698 N N . VAL A 1 220 ? 22.284 21.887 -31.715 1.00 44.62 220 VAL A N 1
ATOM 1699 C CA . VAL A 1 220 ? 21.750 21.048 -32.781 1.00 44.62 220 VAL A CA 1
ATOM 1700 C C . VAL A 1 220 ? 20.505 21.775 -33.264 1.00 44.62 220 VAL A C 1
ATOM 1702 O O . VAL A 1 220 ? 19.518 21.879 -32.531 1.00 44.62 220 VAL A O 1
ATOM 1705 N N . ASP A 1 221 ? 20.597 22.372 -34.448 1.00 43.00 221 ASP A N 1
ATOM 1706 C CA . ASP A 1 221 ? 19.467 22.995 -35.114 1.00 43.00 221 ASP A CA 1
ATOM 1707 C C . ASP A 1 221 ? 18.364 21.949 -35.257 1.00 43.00 221 ASP A C 1
ATOM 1709 O O . ASP A 1 221 ? 18.464 20.987 -36.021 1.00 43.00 221 ASP A O 1
ATOM 1713 N N . LEU A 1 222 ? 17.317 22.132 -34.452 1.00 45.06 222 LEU A N 1
ATOM 1714 C CA . LEU A 1 222 ? 16.079 21.383 -34.536 1.00 45.06 222 LEU A CA 1
ATOM 1715 C C . LEU A 1 222 ? 15.555 21.569 -35.961 1.00 45.06 222 LEU A C 1
ATOM 1717 O O . LEU A 1 222 ? 15.016 22.625 -36.307 1.00 45.06 222 LEU A O 1
ATOM 1721 N N . LEU A 1 223 ? 15.744 20.547 -36.796 1.00 42.41 223 LEU A N 1
ATOM 1722 C CA . LEU A 1 223 ? 15.107 20.451 -38.096 1.00 42.41 223 LEU A CA 1
ATOM 1723 C C . LEU A 1 223 ? 13.617 20.701 -37.883 1.00 42.41 223 LEU A C 1
ATOM 1725 O O . LEU A 1 223 ? 12.916 19.943 -37.213 1.00 42.41 223 LEU A O 1
ATOM 1729 N N . LYS A 1 224 ? 13.158 21.824 -38.429 1.00 46.75 224 LYS A N 1
ATOM 1730 C CA . LYS A 1 224 ? 11.769 22.260 -38.462 1.00 46.75 224 LYS A CA 1
ATOM 1731 C C . LYS A 1 224 ? 11.018 21.302 -39.385 1.00 46.75 224 LYS A C 1
ATOM 1733 O O . LYS A 1 224 ? 10.789 21.597 -40.556 1.00 46.75 224 LYS A O 1
ATOM 1738 N N . VAL A 1 225 ? 10.714 20.109 -38.878 1.00 44.28 225 VAL A N 1
ATOM 1739 C CA . VAL A 1 225 ? 9.905 19.112 -39.574 1.00 44.28 225 VAL A CA 1
ATOM 1740 C C . VAL A 1 225 ? 8.511 19.710 -39.708 1.00 44.28 225 VAL A C 1
ATOM 1742 O O . VAL A 1 225 ? 7.777 19.856 -38.734 1.00 44.28 225 VAL A O 1
ATOM 1745 N N . SER A 1 226 ? 8.189 20.132 -40.929 1.00 49.56 226 SER A N 1
ATOM 1746 C CA . SER A 1 226 ? 6.864 20.617 -41.296 1.00 49.56 226 SER A CA 1
ATOM 1747 C C . SER A 1 226 ? 5.825 19.554 -40.918 1.00 49.56 226 SER A C 1
ATOM 1749 O O . SER A 1 226 ? 6.013 18.388 -41.290 1.00 49.56 226 SER A O 1
ATOM 1751 N N . PRO A 1 227 ? 4.755 19.902 -40.177 1.00 47.19 227 PRO A N 1
ATOM 1752 C CA . PRO A 1 227 ? 3.715 18.954 -39.824 1.00 47.19 227 PRO A CA 1
ATOM 1753 C C . PRO A 1 227 ? 3.007 18.557 -41.117 1.00 47.19 227 PRO A C 1
ATOM 1755 O O . PRO A 1 227 ? 2.148 19.275 -41.625 1.00 47.19 227 PRO A O 1
ATOM 1758 N N . ARG A 1 228 ? 3.403 17.417 -41.693 1.00 45.06 228 ARG A N 1
ATOM 1759 C CA . ARG A 1 228 ? 2.630 16.784 -42.757 1.00 45.06 228 ARG A CA 1
ATOM 1760 C C . ARG A 1 228 ? 1.248 16.518 -42.178 1.00 45.06 228 ARG A C 1
ATOM 1762 O O . ARG A 1 228 ? 1.101 15.694 -41.277 1.00 45.06 228 ARG A O 1
ATOM 1769 N N . SER A 1 229 ? 0.260 17.258 -42.674 1.00 44.75 229 SER A N 1
ATOM 1770 C CA . SER A 1 229 ? -1.149 17.030 -42.396 1.00 44.75 229 SER A CA 1
ATOM 1771 C C . SER A 1 229 ? -1.528 15.677 -42.990 1.00 44.75 229 SER A C 1
ATOM 1773 O O . SER A 1 229 ? -1.915 15.571 -44.154 1.00 44.75 229 SER A O 1
ATOM 1775 N N . TYR A 1 230 ? -1.364 14.618 -42.210 1.00 47.38 230 TYR A N 1
ATOM 1776 C CA . TYR A 1 230 ? -2.021 13.366 -42.526 1.00 47.38 230 TYR A CA 1
ATOM 1777 C C . TYR A 1 230 ? -3.500 13.557 -42.186 1.00 47.38 230 TYR A C 1
ATOM 1779 O O . TYR A 1 230 ? -3.801 13.972 -41.063 1.00 47.38 230 TYR A O 1
ATOM 1787 N N . PRO A 1 231 ? -4.428 13.327 -43.131 1.00 59.41 231 PRO A N 1
ATOM 1788 C CA . PRO A 1 231 ? -5.842 13.310 -42.805 1.00 59.41 231 PRO A CA 1
ATOM 1789 C C . PRO A 1 231 ? -6.032 12.272 -41.700 1.00 59.41 231 PRO A C 1
ATOM 1791 O O . PRO A 1 231 ? -5.681 11.104 -41.866 1.00 59.41 231 PRO A O 1
ATOM 1794 N N . PHE A 1 232 ? -6.505 12.742 -40.549 1.00 50.03 232 PHE A N 1
ATOM 1795 C CA . PHE A 1 232 ? -6.747 11.953 -39.351 1.00 50.03 232 PHE A CA 1
ATOM 1796 C C . PHE A 1 232 ? -7.941 11.034 -39.624 1.00 50.03 232 PHE A C 1
ATOM 1798 O O . PHE A 1 232 ? -9.068 11.300 -39.216 1.00 50.03 232 PHE A O 1
ATOM 1805 N N . LEU A 1 233 ? -7.718 9.980 -40.406 1.00 51.66 233 LEU A N 1
ATOM 1806 C CA . LEU A 1 233 ? -8.659 8.880 -40.487 1.00 51.66 233 LEU A CA 1
ATOM 1807 C C . LEU A 1 233 ? -8.590 8.163 -39.135 1.00 51.66 233 LEU A C 1
ATOM 1809 O O . LEU A 1 233 ? -7.487 7.805 -38.709 1.00 51.66 233 LEU A O 1
ATOM 1813 N N . PRO A 1 234 ? -9.723 7.980 -38.434 1.00 62.41 234 PRO A N 1
ATOM 1814 C CA . PRO A 1 234 ? -9.731 7.203 -37.207 1.00 62.41 234 PRO A CA 1
ATOM 1815 C C . PRO A 1 234 ? -9.131 5.829 -37.531 1.00 62.41 234 PRO A C 1
ATOM 1817 O O . PRO A 1 234 ? -9.521 5.237 -38.544 1.00 62.41 234 PRO A O 1
ATOM 1820 N N . PRO A 1 235 ? -8.152 5.342 -36.747 1.00 63.88 235 PRO A N 1
ATOM 1821 C CA . PRO A 1 235 ? -7.527 4.058 -37.013 1.00 63.88 235 PRO A CA 1
ATOM 1822 C C . PRO A 1 235 ? -8.633 3.012 -37.082 1.00 63.88 235 PRO A C 1
ATOM 1824 O O . PRO A 1 235 ? -9.350 2.794 -36.103 1.00 63.88 235 PRO A O 1
ATOM 1827 N N . GLN A 1 236 ? -8.813 2.414 -38.262 1.00 63.31 236 GLN A N 1
ATOM 1828 C CA . GLN A 1 236 ? -9.747 1.309 -38.401 1.00 63.31 236 GLN A CA 1
ATOM 1829 C C . GLN A 1 236 ? -9.344 0.251 -37.371 1.00 63.31 236 GLN A C 1
ATOM 1831 O O . GLN A 1 236 ? -8.152 -0.071 -37.280 1.00 63.31 236 GLN A O 1
ATOM 1836 N N . PRO A 1 237 ? -10.283 -0.259 -36.558 1.00 59.31 237 PRO A N 1
ATOM 1837 C CA . PRO A 1 237 ? -9.966 -1.309 -35.612 1.00 59.31 237 PRO A CA 1
ATOM 1838 C C . PRO A 1 237 ? -9.439 -2.508 -36.406 1.00 59.31 237 PRO A C 1
ATOM 1840 O O . PRO A 1 237 ? -10.183 -3.203 -37.084 1.00 59.31 237 PRO A O 1
ATOM 1843 N N . LEU A 1 238 ? -8.127 -2.734 -36.326 1.00 65.56 238 LEU A N 1
ATOM 1844 C CA . LEU A 1 238 ? -7.383 -3.806 -37.002 1.00 65.56 238 LEU A CA 1
ATOM 1845 C C . LEU A 1 238 ? -7.767 -5.217 -36.521 1.00 65.56 238 LEU A C 1
ATOM 1847 O O . LEU A 1 238 ? -7.105 -6.195 -36.863 1.00 65.56 238 LEU A O 1
ATOM 1851 N N . MET A 1 239 ? -8.800 -5.337 -35.691 1.00 62.69 239 MET A N 1
ATOM 1852 C CA . MET A 1 239 ? -9.242 -6.590 -35.105 1.00 62.69 239 MET A CA 1
ATOM 1853 C C . MET A 1 239 ? -10.704 -6.829 -35.505 1.00 62.69 239 MET A C 1
ATOM 1855 O O . MET A 1 239 ? -11.501 -5.894 -35.405 1.00 62.69 239 MET A O 1
ATOM 1859 N N . PRO A 1 240 ? -11.072 -8.057 -35.923 1.00 66.25 240 PRO A N 1
ATOM 1860 C CA . PRO A 1 240 ? -12.471 -8.438 -36.125 1.00 66.25 240 PRO A CA 1
ATOM 1861 C C . PRO A 1 240 ? -13.295 -8.170 -34.853 1.00 66.25 240 PRO A C 1
ATOM 1863 O O . PRO A 1 240 ? -12.709 -8.020 -33.779 1.00 66.25 240 PRO A O 1
ATOM 1866 N N . GLU A 1 241 ? -14.629 -8.099 -34.968 1.00 77.50 241 GLU A N 1
ATOM 1867 C CA . GLU A 1 241 ? -15.609 -7.840 -33.887 1.00 77.50 241 GLU A CA 1
ATOM 1868 C C . GLU A 1 241 ? -15.586 -8.907 -32.775 1.00 77.50 241 GLU A C 1
ATOM 1870 O O . GLU A 1 241 ? -16.540 -9.636 -32.516 1.00 77.50 241 GLU A O 1
ATOM 1875 N N . VAL A 1 242 ? -14.455 -9.030 -32.100 1.00 65.69 242 VAL A N 1
ATOM 1876 C CA . VAL A 1 242 ? -14.224 -9.989 -31.039 1.00 65.69 242 VAL A CA 1
ATOM 1877 C C . VAL A 1 242 ? -14.565 -9.280 -29.732 1.00 65.69 242 VAL A C 1
ATOM 1879 O O . VAL A 1 242 ? -14.039 -8.182 -29.475 1.00 65.69 242 VAL A O 1
ATOM 1882 N N . PRO A 1 243 ? -15.429 -9.876 -28.887 1.00 71.38 243 PRO A N 1
ATOM 1883 C CA . PRO A 1 243 ? -15.765 -9.304 -27.592 1.00 71.38 243 PRO A CA 1
ATOM 1884 C C . PRO A 1 243 ? -14.482 -9.027 -26.805 1.00 71.38 243 PRO A C 1
ATOM 1886 O O . PRO A 1 243 ? -13.546 -9.825 -26.820 1.00 71.38 243 PRO A O 1
ATOM 1889 N N . VAL A 1 244 ? -14.429 -7.881 -26.121 1.00 69.31 244 VAL A N 1
ATOM 1890 C CA . VAL A 1 244 ? -13.213 -7.352 -25.469 1.00 69.31 244 VAL A CA 1
ATOM 1891 C C . VAL A 1 244 ? -12.516 -8.402 -24.592 1.00 69.31 244 VAL A C 1
ATOM 1893 O O . VAL A 1 244 ? -11.291 -8.488 -24.601 1.00 69.31 244 VAL A O 1
ATOM 1896 N N . GLY A 1 245 ? -13.290 -9.258 -23.914 1.00 66.81 245 GLY A N 1
ATOM 1897 C CA . GLY A 1 245 ? -12.773 -10.327 -23.054 1.00 66.81 245 GLY A CA 1
ATOM 1898 C C . GLY A 1 245 ? -12.044 -11.472 -23.773 1.00 66.81 245 GLY A C 1
ATOM 1899 O O . GLY A 1 245 ? -11.233 -12.140 -23.143 1.00 66.81 245 GLY A O 1
ATOM 1900 N N . ALA A 1 246 ? -12.272 -11.688 -25.072 1.00 73.56 246 ALA A N 1
ATOM 1901 C CA . ALA A 1 246 ? -11.654 -12.775 -25.842 1.00 73.56 246 ALA A CA 1
ATOM 1902 C C . ALA A 1 246 ? -10.422 -12.331 -26.654 1.00 73.56 246 ALA A C 1
ATOM 1904 O O . ALA A 1 246 ? -9.750 -13.155 -27.271 1.00 73.56 246 ALA A O 1
ATOM 1905 N N . ARG A 1 247 ? -10.076 -11.035 -26.647 1.00 80.56 247 ARG A N 1
ATOM 1906 C CA . ARG A 1 247 ? -8.983 -10.493 -27.479 1.00 80.56 247 ARG A CA 1
ATOM 1907 C C . ARG A 1 247 ? -7.615 -11.090 -27.152 1.00 80.56 247 ARG A C 1
ATOM 1909 O O . ARG A 1 247 ? -6.792 -11.240 -28.050 1.00 80.56 247 ARG A O 1
ATOM 1916 N N . LEU A 1 248 ? -7.380 -11.466 -25.894 1.00 83.75 248 LEU A N 1
ATOM 1917 C CA . LEU A 1 248 ? -6.121 -12.091 -25.478 1.00 83.75 248 LEU A CA 1
ATOM 1918 C C . LEU A 1 248 ? -5.927 -13.489 -26.082 1.00 83.75 248 LEU A C 1
ATOM 1920 O O . LEU A 1 248 ? -4.796 -13.846 -26.409 1.00 83.75 248 LEU A O 1
ATOM 1924 N N . MET A 1 249 ? -7.011 -14.231 -26.333 1.00 88.06 249 MET A N 1
ATOM 1925 C CA . MET A 1 249 ? -6.940 -15.587 -26.889 1.00 88.06 249 MET A CA 1
ATOM 1926 C C . MET A 1 249 ? -6.311 -15.620 -28.287 1.00 88.06 249 MET A C 1
ATOM 1928 O O . MET A 1 249 ? -5.614 -16.574 -28.623 1.00 88.06 249 MET A O 1
ATOM 1932 N N . HIS A 1 250 ? -6.461 -14.558 -29.086 1.00 86.69 250 HIS A N 1
ATOM 1933 C CA . HIS A 1 250 ? -5.832 -14.465 -30.412 1.00 86.69 250 HIS A CA 1
ATOM 1934 C C . HIS A 1 250 ? -4.303 -14.462 -30.363 1.00 86.69 250 HIS A C 1
ATOM 1936 O O . HIS A 1 250 ? -3.646 -14.841 -31.332 1.00 86.69 250 HIS A O 1
ATOM 1942 N N . PHE A 1 251 ? -3.729 -14.049 -29.234 1.00 87.62 251 PHE A N 1
ATOM 1943 C CA . PHE A 1 251 ? -2.287 -13.997 -29.041 1.00 87.62 251 PHE A CA 1
ATOM 1944 C C . PHE A 1 251 ? -1.749 -15.218 -28.292 1.00 87.62 251 PHE A C 1
ATOM 1946 O O . PHE A 1 251 ? -0.545 -15.271 -28.049 1.00 87.62 251 PHE A O 1
ATOM 1953 N N . ALA A 1 252 ? -2.587 -16.208 -27.965 1.00 93.31 252 ALA A N 1
ATOM 1954 C CA . ALA A 1 252 ? -2.192 -17.381 -27.186 1.00 93.31 252 ALA A CA 1
ATOM 1955 C C . ALA A 1 252 ? -0.948 -18.088 -27.746 1.00 93.31 252 ALA A C 1
ATOM 1957 O O . ALA A 1 252 ? -0.012 -18.370 -27.003 1.00 93.31 252 ALA A O 1
ATOM 1958 N N . ASN A 1 253 ? -0.876 -18.270 -29.069 1.00 94.50 253 ASN A N 1
ATOM 1959 C CA . ASN A 1 253 ? 0.280 -18.898 -29.718 1.00 94.50 253 ASN A CA 1
ATOM 1960 C C . ASN A 1 253 ? 1.582 -18.102 -29.542 1.00 94.50 253 ASN A C 1
ATOM 1962 O O . ASN A 1 253 ? 2.649 -18.698 -29.461 1.00 94.50 253 ASN A O 1
ATOM 1966 N N . ARG A 1 254 ? 1.512 -16.764 -29.480 1.00 92.88 254 ARG A N 1
ATOM 1967 C CA . ARG A 1 254 ? 2.689 -15.917 -29.222 1.00 92.88 254 ARG A CA 1
ATOM 1968 C C . ARG A 1 254 ? 3.065 -15.935 -27.747 1.00 92.88 254 ARG A C 1
ATOM 1970 O O . ARG A 1 254 ? 4.243 -15.986 -27.427 1.00 92.88 254 ARG A O 1
ATOM 1977 N N . TRP A 1 255 ? 2.078 -15.941 -26.855 1.00 93.00 255 TRP A N 1
ATOM 1978 C CA . TRP A 1 255 ? 2.318 -16.037 -25.416 1.00 93.00 255 TRP A CA 1
ATOM 1979 C C . TRP A 1 255 ? 3.015 -17.344 -25.028 1.00 93.00 255 TRP A C 1
ATOM 1981 O O . TRP A 1 255 ? 3.968 -17.292 -24.256 1.00 93.00 255 TRP A O 1
ATOM 1991 N N . LEU A 1 256 ? 2.659 -18.466 -25.664 1.00 94.31 256 LEU A N 1
ATOM 1992 C CA . LEU A 1 256 ? 3.354 -19.751 -25.497 1.00 94.31 256 LEU A CA 1
ATOM 1993 C C . LEU A 1 256 ? 4.845 -19.703 -25.876 1.00 94.31 256 LEU A C 1
ATOM 1995 O O . LEU A 1 256 ? 5.621 -20.519 -25.389 1.00 94.31 256 LEU A O 1
ATOM 1999 N N . GLN A 1 257 ? 5.254 -18.768 -26.740 1.00 95.94 257 GLN A N 1
ATOM 2000 C CA . GLN A 1 257 ? 6.663 -18.573 -27.107 1.00 95.94 257 GLN A CA 1
ATOM 2001 C C . GLN A 1 257 ? 7.411 -17.677 -26.112 1.00 95.94 257 GLN A C 1
ATOM 2003 O O . GLN A 1 257 ? 8.632 -17.754 -26.023 1.00 95.94 257 GLN A O 1
ATOM 2008 N N . ILE A 1 258 ? 6.693 -16.811 -25.392 1.00 95.19 258 ILE A N 1
ATOM 2009 C CA . ILE A 1 258 ? 7.273 -15.817 -24.479 1.00 95.19 258 ILE A CA 1
ATOM 2010 C C . ILE A 1 258 ? 7.396 -16.381 -23.060 1.00 95.19 258 ILE A C 1
ATOM 2012 O O . ILE A 1 258 ? 8.340 -16.045 -22.350 1.00 95.19 258 ILE A O 1
ATOM 2016 N N . THR A 1 259 ? 6.453 -17.225 -22.628 1.00 93.75 259 THR A N 1
ATOM 2017 C CA . THR A 1 259 ? 6.435 -17.764 -21.265 1.00 93.75 259 THR A CA 1
ATOM 2018 C C . THR A 1 259 ? 6.080 -19.246 -21.215 1.00 93.75 259 THR A C 1
ATOM 2020 O O . THR A 1 259 ? 5.185 -19.727 -21.911 1.00 93.75 259 THR A O 1
ATOM 2023 N N . SER A 1 260 ? 6.762 -19.971 -20.328 1.00 95.25 260 SER A N 1
ATOM 2024 C CA . SER A 1 260 ? 6.463 -21.362 -19.980 1.00 95.25 260 SER A CA 1
ATOM 2025 C C . SER A 1 260 ? 5.536 -21.493 -18.766 1.00 95.25 260 SER A C 1
ATOM 2027 O O . SER A 1 260 ? 5.246 -22.610 -18.342 1.00 95.25 260 SER A O 1
ATOM 2029 N N . ASP A 1 261 ? 5.080 -20.382 -18.177 1.00 95.94 261 ASP A N 1
ATOM 2030 C CA . ASP A 1 261 ? 4.178 -20.406 -17.023 1.00 95.94 261 ASP A CA 1
ATOM 2031 C C . ASP A 1 261 ? 2.798 -20.953 -17.426 1.00 95.94 261 ASP A C 1
ATOM 2033 O O . ASP A 1 261 ? 2.062 -20.359 -18.221 1.00 95.94 261 ASP A O 1
ATOM 2037 N N . ALA A 1 262 ? 2.441 -22.105 -16.856 1.00 93.12 262 ALA A N 1
ATOM 2038 C CA . ALA A 1 262 ? 1.181 -22.784 -17.119 1.00 93.12 262 ALA A CA 1
ATOM 2039 C C . ALA A 1 262 ? -0.044 -21.943 -16.724 1.00 93.12 262 ALA A C 1
ATOM 2041 O O . ALA A 1 262 ? -1.075 -22.024 -17.393 1.00 93.12 262 ALA A O 1
ATOM 2042 N N . TRP A 1 263 ? 0.053 -21.121 -15.674 1.00 91.56 263 TRP A N 1
ATOM 2043 C CA . TRP A 1 263 ? -1.052 -20.272 -15.233 1.00 91.56 263 TRP A CA 1
ATOM 2044 C C . TRP A 1 263 ? -1.309 -19.134 -16.222 1.00 91.56 263 TRP A C 1
ATOM 2046 O O . TRP A 1 263 ? -2.451 -18.938 -16.638 1.00 91.56 263 TRP A O 1
ATOM 2056 N N . VAL A 1 264 ? -0.255 -18.438 -16.664 1.00 90.75 264 VAL A N 1
ATOM 2057 C CA . VAL A 1 264 ? -0.367 -17.366 -17.670 1.00 90.75 264 VAL A CA 1
ATOM 2058 C C . VAL A 1 264 ? -0.894 -17.927 -18.986 1.00 90.75 264 VAL A C 1
ATOM 2060 O O . VAL A 1 264 ? -1.830 -17.377 -19.565 1.00 90.75 264 VAL A O 1
ATOM 2063 N N . ASN A 1 265 ? -0.352 -19.062 -19.430 1.00 94.06 265 ASN A N 1
ATOM 2064 C CA . ASN A 1 265 ? -0.794 -19.712 -20.658 1.00 94.06 265 ASN A CA 1
ATOM 2065 C C . ASN A 1 265 ? -2.257 -20.165 -20.569 1.00 94.06 265 ASN A C 1
ATOM 2067 O O . ASN A 1 265 ? -3.012 -19.952 -21.518 1.00 94.06 265 ASN A O 1
ATOM 2071 N N . SER A 1 266 ? -2.695 -20.706 -19.428 1.00 92.38 266 SER A N 1
ATOM 2072 C CA . SER A 1 266 ? -4.105 -21.031 -19.176 1.00 92.38 266 SER A CA 1
ATOM 2073 C C . SER A 1 266 ? -4.995 -19.784 -19.223 1.00 92.38 266 SER A C 1
ATOM 2075 O O . SER A 1 266 ? -6.006 -19.770 -19.917 1.00 92.38 266 SER A O 1
ATOM 2077 N N . LEU A 1 267 ? -4.585 -18.688 -18.578 1.00 91.94 267 LEU A N 1
ATOM 2078 C CA . LEU A 1 267 ? -5.350 -17.440 -18.546 1.00 91.94 267 LEU A CA 1
ATOM 2079 C C . LEU A 1 267 ? -5.477 -16.786 -19.929 1.00 91.94 267 LEU A C 1
ATOM 2081 O O . LEU A 1 267 ? -6.541 -16.273 -20.269 1.00 91.94 267 LEU A O 1
ATOM 2085 N N . VAL A 1 268 ? -4.422 -16.812 -20.745 1.00 93.19 268 VAL A N 1
ATOM 2086 C CA . VAL A 1 268 ? -4.454 -16.260 -22.109 1.00 93.19 268 VAL A CA 1
ATOM 2087 C C . VAL A 1 268 ? -5.269 -17.153 -23.048 1.00 93.19 268 VAL A C 1
ATOM 2089 O O . VAL A 1 268 ? -6.013 -16.636 -23.878 1.00 93.19 268 VAL A O 1
ATOM 2092 N N . THR A 1 269 ? -5.155 -18.480 -22.924 1.00 92.38 269 THR A N 1
ATOM 2093 C CA . THR A 1 269 ? -5.862 -19.436 -23.796 1.00 92.38 269 THR A CA 1
ATOM 2094 C C . THR A 1 269 ? -7.337 -19.598 -23.446 1.00 92.38 269 THR A C 1
ATOM 2096 O O . THR A 1 269 ? -8.152 -19.726 -24.352 1.00 92.38 269 THR A O 1
ATOM 2099 N N . GLN A 1 270 ? -7.695 -19.595 -22.163 1.00 89.88 270 GLN A N 1
ATOM 2100 C CA . GLN A 1 270 ? -9.057 -19.868 -21.685 1.00 89.88 270 GLN A CA 1
ATOM 2101 C C . GLN A 1 270 ? -9.802 -18.597 -21.252 1.00 89.88 270 GLN A C 1
ATOM 2103 O O . GLN A 1 270 ? -11.019 -18.626 -21.062 1.00 89.88 270 GLN A O 1
ATOM 2108 N N . GLY A 1 271 ? -9.090 -17.477 -21.108 1.00 87.00 271 GLY A N 1
ATOM 2109 C CA . GLY A 1 271 ? -9.606 -16.262 -20.488 1.00 87.00 271 GLY A CA 1
ATOM 2110 C C . GLY A 1 271 ? -9.626 -16.352 -18.958 1.00 87.00 271 GLY A C 1
ATOM 2111 O O . GLY A 1 271 ? -9.452 -17.410 -18.353 1.00 87.00 271 GLY A O 1
ATOM 2112 N N . LEU A 1 272 ? -9.854 -15.214 -18.297 1.00 83.19 272 LEU A N 1
ATOM 2113 C CA . LEU A 1 272 ? -10.008 -15.175 -16.844 1.00 83.19 272 LEU A CA 1
ATOM 2114 C C . LEU A 1 272 ? -11.381 -15.737 -16.447 1.00 83.19 272 LEU A C 1
ATOM 2116 O O . LEU A 1 272 ? -12.399 -15.048 -16.532 1.00 83.19 272 LEU A O 1
ATOM 2120 N N . THR A 1 273 ? -11.415 -16.986 -15.985 1.00 80.25 273 THR A N 1
ATOM 2121 C CA . THR A 1 273 ? -12.639 -17.615 -15.476 1.00 80.25 273 THR A CA 1
ATOM 2122 C C . THR A 1 273 ? -12.757 -17.433 -13.966 1.00 80.25 273 THR A C 1
ATOM 2124 O O . THR A 1 273 ? -11.968 -17.985 -13.199 1.00 80.25 273 THR A O 1
ATOM 2127 N N . PHE A 1 274 ? -13.776 -16.706 -13.513 1.00 79.31 274 PHE A N 1
ATOM 2128 C CA . PHE A 1 274 ? -14.105 -16.633 -12.091 1.00 79.31 274 PHE A CA 1
ATOM 2129 C C . PHE A 1 274 ? -14.938 -17.852 -11.680 1.00 79.31 274 PHE A C 1
ATOM 2131 O O . PHE A 1 274 ? -16.060 -18.040 -12.153 1.00 79.31 274 PHE A O 1
ATOM 2138 N N . GLN A 1 275 ? -14.405 -18.674 -10.774 1.00 84.00 275 GLN A N 1
ATOM 2139 C CA . GLN A 1 275 ? -15.167 -19.764 -10.169 1.00 84.00 275 GLN A CA 1
ATOM 2140 C C . GLN A 1 275 ? -15.999 -19.224 -9.006 1.00 84.00 275 GLN A C 1
ATOM 2142 O O . GLN A 1 275 ? -15.494 -18.950 -7.918 1.00 84.00 275 GLN A O 1
ATOM 2147 N N . PHE A 1 276 ? -17.300 -19.068 -9.229 1.00 84.38 276 PHE A N 1
ATOM 2148 C CA . PHE A 1 276 ? -18.225 -18.670 -8.176 1.00 84.38 276 PHE A CA 1
ATOM 2149 C C . PHE A 1 276 ? -18.831 -19.913 -7.514 1.00 84.38 276 PHE A C 1
ATOM 2151 O O . PHE A 1 276 ? -19.476 -20.709 -8.191 1.00 84.38 276 PHE A O 1
ATOM 2158 N N . LYS A 1 277 ? -18.709 -20.051 -6.182 1.00 86.75 277 LYS A N 1
ATOM 2159 C CA . LYS A 1 277 ? -19.399 -21.113 -5.407 1.00 86.75 277 LYS A CA 1
ATOM 2160 C C . LYS A 1 277 ? -20.920 -21.091 -5.615 1.00 86.75 277 LYS A C 1
ATOM 2162 O O . LYS A 1 277 ? -21.582 -22.120 -5.576 1.00 86.75 277 LYS A O 1
ATOM 2167 N N . LYS A 1 278 ? -21.464 -19.895 -5.838 1.00 89.12 278 LYS A N 1
ATOM 2168 C CA . LYS A 1 278 ? -22.838 -19.637 -6.261 1.00 89.12 278 LYS A CA 1
ATOM 2169 C C . LYS A 1 278 ? -22.779 -18.530 -7.300 1.00 89.12 278 LYS A C 1
ATOM 2171 O O . LYS A 1 278 ? -22.201 -17.483 -7.018 1.00 89.12 278 LYS A O 1
ATOM 2176 N N . ARG A 1 279 ? -23.347 -18.755 -8.489 1.00 81.31 279 ARG A N 1
ATOM 2177 C CA . ARG A 1 279 ? -23.378 -17.741 -9.552 1.00 81.31 279 ARG A CA 1
ATOM 2178 C C . ARG A 1 279 ? -23.998 -16.458 -8.981 1.00 81.31 279 ARG A C 1
ATOM 2180 O O . ARG A 1 279 ? -25.104 -16.548 -8.436 1.00 81.31 279 ARG A O 1
ATOM 2187 N N . PRO A 1 280 ? -23.311 -15.302 -9.045 1.00 78.56 280 PRO A N 1
ATOM 2188 C CA . PRO A 1 280 ? -23.891 -14.063 -8.554 1.00 78.56 280 PRO A CA 1
ATOM 2189 C C . PRO A 1 280 ? -25.200 -13.819 -9.313 1.00 78.56 280 PRO A C 1
ATOM 2191 O O . PRO A 1 280 ? -25.259 -14.101 -10.517 1.00 78.56 280 PRO A O 1
ATOM 2194 N N . PRO A 1 281 ? -26.265 -13.369 -8.630 1.00 82.31 281 PRO A N 1
ATOM 2195 C CA . PRO A 1 281 ? -27.517 -13.067 -9.300 1.00 82.31 281 PRO A CA 1
ATOM 2196 C C . PRO A 1 281 ? -27.238 -12.006 -10.363 1.00 82.31 281 PRO A C 1
ATOM 2198 O O . PRO A 1 281 ? -26.829 -10.888 -10.055 1.00 82.31 281 PRO A O 1
ATOM 2201 N N . LEU A 1 282 ? -27.408 -12.383 -11.629 1.00 79.06 282 LEU A N 1
ATOM 2202 C CA . LEU A 1 282 ? -27.310 -11.444 -12.734 1.00 79.06 282 LEU A CA 1
ATOM 2203 C C . LEU A 1 282 ? -28.571 -10.589 -12.694 1.00 79.06 282 LEU A C 1
ATOM 2205 O O . LEU A 1 282 ? -29.655 -11.056 -13.049 1.00 79.06 282 LEU A O 1
ATOM 2209 N N . SER A 1 283 ? -28.438 -9.354 -12.222 1.00 75.00 283 SER A N 1
ATOM 2210 C CA . SER A 1 283 ? -29.529 -8.396 -12.311 1.00 75.00 283 SER A CA 1
ATOM 2211 C C . SER A 1 283 ? -29.695 -7.987 -13.772 1.00 75.00 283 SER A C 1
ATOM 2213 O O . SER A 1 283 ? -28.765 -7.476 -14.390 1.00 75.00 283 SER A O 1
ATOM 2215 N N . ARG A 1 284 ? -30.878 -8.240 -14.338 1.00 78.12 284 ARG A N 1
ATOM 2216 C CA . ARG A 1 284 ? -31.283 -7.669 -15.636 1.00 78.12 284 ARG A CA 1
ATOM 2217 C C . ARG A 1 284 ? -31.749 -6.224 -15.501 1.00 78.12 284 ARG A C 1
ATOM 2219 O O . ARG A 1 284 ? -31.870 -5.521 -16.495 1.00 78.12 284 ARG A O 1
ATOM 2226 N N . VAL A 1 285 ? -32.028 -5.811 -14.270 1.00 71.69 285 VAL A N 1
ATOM 2227 C CA . VAL A 1 285 ? -32.305 -4.426 -13.924 1.00 71.69 285 VAL A CA 1
ATOM 2228 C C . VAL A 1 285 ? -30.948 -3.777 -13.658 1.00 71.69 285 VAL A C 1
ATOM 2230 O O . VAL A 1 285 ? -30.192 -4.323 -12.844 1.00 71.69 285 VAL A O 1
ATOM 2233 N N . PRO A 1 286 ? -30.596 -2.673 -14.336 1.00 69.19 286 PRO A N 1
ATOM 2234 C CA . PRO A 1 286 ? -29.429 -1.886 -13.964 1.00 69.19 286 PRO A CA 1
ATOM 2235 C C . PRO A 1 286 ? -29.452 -1.678 -12.453 1.00 69.19 286 PRO A C 1
ATOM 2237 O O . PRO A 1 286 ? -30.489 -1.306 -11.903 1.00 69.19 286 PRO A O 1
ATOM 2240 N N . ILE A 1 287 ? -28.354 -2.006 -11.767 1.00 65.62 287 ILE A N 1
ATOM 2241 C CA . ILE A 1 287 ? -28.252 -1.672 -10.348 1.00 65.62 287 ILE A CA 1
ATOM 2242 C C . ILE A 1 287 ? -28.366 -0.161 -10.304 1.00 65.62 287 ILE A C 1
ATOM 2244 O O . ILE A 1 287 ? -27.530 0.534 -10.885 1.00 65.62 287 ILE A O 1
ATOM 2248 N N . ASP A 1 288 ? -29.433 0.320 -9.681 1.00 58.75 288 ASP A N 1
ATOM 2249 C CA . ASP A 1 288 ? -29.669 1.738 -9.538 1.00 58.75 288 ASP A CA 1
ATOM 2250 C C . ASP A 1 288 ? -28.638 2.255 -8.534 1.00 58.75 288 ASP A C 1
ATOM 2252 O O . ASP A 1 288 ? -28.855 2.294 -7.325 1.00 58.75 288 ASP A O 1
ATOM 2256 N N . LEU A 1 289 ? -27.448 2.593 -9.040 1.00 58.38 289 LEU A N 1
ATOM 2257 C CA . LEU A 1 289 ? -26.379 3.229 -8.268 1.00 58.38 289 LEU A CA 1
ATOM 2258 C C . LEU A 1 289 ? -26.836 4.594 -7.717 1.00 58.38 289 LEU A C 1
ATOM 2260 O O . LEU A 1 289 ? -26.118 5.201 -6.928 1.00 58.38 289 LEU A O 1
ATOM 2264 N N . VAL A 1 290 ? -28.030 5.052 -8.123 1.00 57.47 290 VAL A N 1
ATOM 2265 C CA . VAL A 1 290 ? -28.701 6.309 -7.779 1.00 57.47 290 VAL A CA 1
ATOM 2266 C C . VAL A 1 290 ? -29.126 6.391 -6.313 1.00 57.47 290 VAL A C 1
ATOM 2268 O O . VAL A 1 290 ? -29.356 7.498 -5.828 1.00 57.47 290 VAL A O 1
ATOM 2271 N N . SER A 1 291 ? -29.089 5.303 -5.531 1.00 56.69 291 SER A N 1
ATOM 2272 C CA . SER A 1 291 ? -29.008 5.443 -4.068 1.00 56.69 291 SER A CA 1
ATOM 2273 C C . SER A 1 291 ? -27.593 5.886 -3.660 1.00 56.69 291 SER A C 1
ATOM 2275 O O . SER A 1 291 ? -26.904 5.214 -2.888 1.00 56.69 291 SER A O 1
ATOM 2277 N N . LEU A 1 292 ? -27.132 6.999 -4.240 1.00 55.28 292 LEU A N 1
ATOM 2278 C CA . LEU A 1 292 ? -25.910 7.673 -3.857 1.00 55.28 292 LEU A CA 1
ATOM 2279 C C . LEU A 1 292 ? -26.010 7.969 -2.366 1.00 55.28 292 LEU A C 1
ATOM 2281 O O . LEU A 1 292 ? -26.972 8.565 -1.882 1.00 55.28 292 LEU A O 1
ATOM 2285 N N . HIS A 1 293 ? -24.975 7.554 -1.650 1.00 64.38 293 HIS A N 1
ATOM 2286 C CA . HIS A 1 293 ? -24.697 7.999 -0.299 1.00 64.38 293 HIS A CA 1
ATOM 2287 C C . HIS A 1 293 ? -24.939 9.522 -0.224 1.00 64.38 293 HIS A C 1
ATOM 2289 O O . HIS A 1 293 ? -24.374 10.233 -1.058 1.00 64.38 293 HIS A O 1
ATOM 2295 N N . PRO A 1 294 ? -25.734 10.056 0.723 1.00 75.88 294 PRO A N 1
ATOM 2296 C CA . PRO A 1 294 ? -26.081 11.485 0.753 1.00 75.88 294 PRO A CA 1
ATOM 2297 C C . PRO A 1 294 ? -24.839 12.396 0.722 1.00 75.88 294 PRO A C 1
ATOM 2299 O O . PRO A 1 294 ? -24.819 13.424 0.056 1.00 75.88 294 PRO A O 1
ATOM 2302 N N . GLN A 1 295 ? -23.735 11.931 1.313 1.00 77.06 295 GLN A N 1
ATOM 2303 C CA . GLN A 1 295 ? -22.432 12.608 1.291 1.00 77.06 295 GLN A CA 1
ATOM 2304 C C . GLN A 1 295 ? -21.818 12.780 -0.113 1.00 77.06 295 GLN A C 1
ATOM 2306 O O . GLN A 1 295 ? -21.058 13.720 -0.352 1.00 77.06 295 GLN A O 1
ATOM 2311 N N . LEU A 1 296 ? -22.111 11.874 -1.050 1.00 81.06 296 LEU A N 1
ATOM 2312 C CA . LEU A 1 296 ? -21.615 11.968 -2.421 1.00 81.06 296 LEU A CA 1
ATOM 2313 C C . LEU A 1 296 ? -22.362 13.064 -3.190 1.00 81.06 296 LEU A C 1
ATOM 2315 O O . LEU A 1 296 ? -21.753 13.764 -3.993 1.00 81.06 296 LEU A O 1
ATOM 2319 N N . GLN A 1 297 ? -23.648 13.271 -2.894 1.00 85.88 297 GLN A N 1
ATOM 2320 C CA . GLN A 1 297 ? -24.438 14.354 -3.476 1.00 85.88 297 GLN A CA 1
ATOM 2321 C C . GLN A 1 297 ? -23.920 15.726 -3.022 1.00 85.88 297 GLN A C 1
ATOM 2323 O O . GLN A 1 297 ? -23.701 16.596 -3.865 1.00 85.88 297 GLN A O 1
ATOM 2328 N N . ASP A 1 298 ? -23.611 15.880 -1.731 1.00 88.75 298 ASP A N 1
ATOM 2329 C CA . ASP A 1 298 ? -22.982 17.094 -1.189 1.00 88.75 298 ASP A CA 1
ATOM 2330 C C . ASP A 1 298 ? -21.605 17.354 -1.820 1.00 88.75 298 ASP A C 1
ATOM 2332 O O . ASP A 1 298 ? -21.274 18.482 -2.186 1.00 88.75 298 ASP A O 1
ATOM 2336 N N . SER A 1 299 ? -20.814 16.296 -2.023 1.00 89.00 299 SER A N 1
ATOM 2337 C CA . SER A 1 299 ? -19.501 16.396 -2.671 1.00 89.00 299 SER A CA 1
ATOM 2338 C C . SER A 1 299 ? -19.611 16.829 -4.138 1.00 89.00 299 SER A C 1
ATOM 2340 O O . SER A 1 299 ? -18.849 17.684 -4.586 1.00 89.00 299 SER A O 1
ATOM 2342 N N . ILE A 1 300 ? -20.578 16.284 -4.886 1.00 88.31 300 ILE A N 1
ATOM 2343 C CA . ILE A 1 300 ? -20.846 16.674 -6.279 1.00 88.31 300 ILE A CA 1
ATOM 2344 C C . ILE A 1 300 ? -21.310 18.132 -6.351 1.00 88.31 300 ILE A C 1
ATOM 2346 O O . ILE A 1 300 ? -20.851 18.869 -7.222 1.00 88.31 300 ILE A O 1
ATOM 2350 N N . LEU A 1 301 ? -22.174 18.573 -5.429 1.00 93.25 301 LEU A N 1
ATOM 2351 C CA . LEU A 1 301 ? -22.594 19.974 -5.345 1.00 93.25 301 LEU A CA 1
ATOM 2352 C C . LEU A 1 301 ? -21.403 20.901 -5.080 1.00 93.25 301 LEU A C 1
ATOM 2354 O O . LEU A 1 301 ? -21.260 21.902 -5.776 1.00 93.25 301 LEU A O 1
ATOM 2358 N N . GLY A 1 302 ? -20.503 20.531 -4.165 1.00 94.50 302 GLY A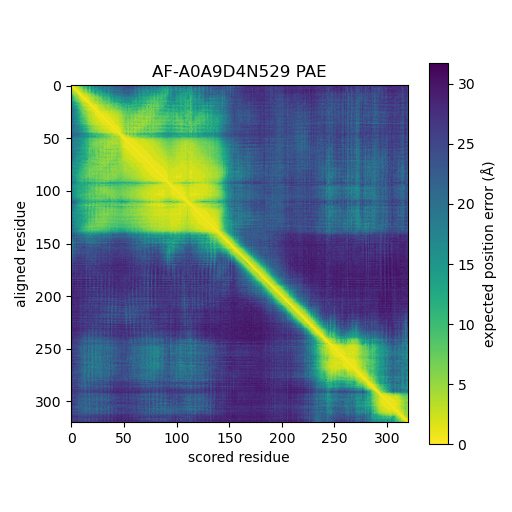 N 1
ATOM 2359 C CA . GLY A 1 302 ? -19.287 21.303 -3.899 1.00 94.50 302 GLY A CA 1
ATOM 2360 C C . GLY A 1 302 ? -18.324 21.369 -5.092 1.00 94.50 302 GLY A C 1
ATOM 2361 O O . GLY A 1 302 ? -17.656 22.382 -5.292 1.00 94.50 302 GLY A O 1
ATOM 2362 N N . LEU A 1 303 ? -18.246 20.316 -5.912 1.00 94.75 303 LEU A N 1
ATOM 2363 C CA . LEU A 1 303 ? -17.443 20.328 -7.141 1.00 94.75 303 LEU A CA 1
ATOM 2364 C C . LEU A 1 303 ? -18.085 21.173 -8.250 1.00 94.75 303 LEU A C 1
ATOM 2366 O O . LEU A 1 303 ? -17.360 21.853 -8.976 1.00 94.75 303 LEU A O 1
ATOM 2370 N N . LEU A 1 304 ? -19.418 21.164 -8.361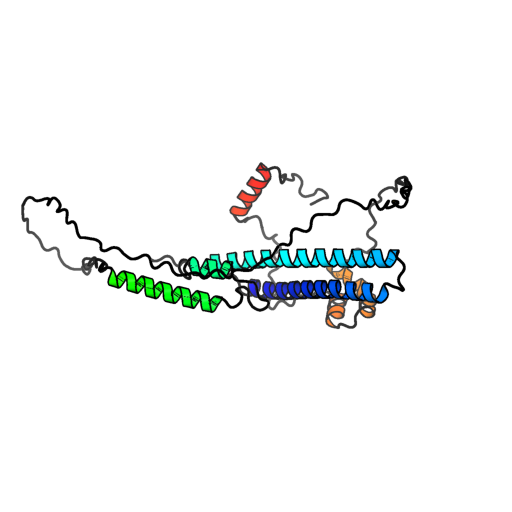 1.00 95.25 304 LEU A N 1
ATOM 2371 C CA . LEU A 1 304 ? -20.165 22.029 -9.282 1.00 95.25 304 LEU A CA 1
ATOM 2372 C C . LEU A 1 304 ? -20.029 23.508 -8.897 1.00 95.25 304 LEU A C 1
ATOM 2374 O O . LEU A 1 304 ? -19.794 24.344 -9.764 1.00 95.25 304 LEU A O 1
ATOM 2378 N N . GLU A 1 305 ? -20.122 23.828 -7.604 1.00 96.38 305 GLU A N 1
ATOM 2379 C CA . GLU A 1 305 ? -19.938 25.191 -7.086 1.00 96.38 305 GLU A CA 1
ATOM 2380 C C . GLU A 1 305 ? -18.529 25.721 -7.382 1.00 96.38 305 GLU A C 1
ATOM 2382 O O . GLU A 1 305 ? -18.359 26.862 -7.804 1.00 96.38 305 GLU A O 1
ATOM 2387 N N . LYS A 1 306 ? -17.513 24.863 -7.241 1.00 96.38 306 LYS A N 1
ATOM 2388 C CA . LYS A 1 306 ? -16.119 25.184 -7.577 1.00 96.38 306 LYS A CA 1
ATOM 2389 C C . LYS A 1 306 ? -15.825 25.183 -9.080 1.00 96.38 306 LYS A C 1
ATOM 2391 O O . LYS A 1 306 ? -14.671 25.386 -9.447 1.00 96.38 306 LYS A O 1
ATOM 2396 N N . GLN A 1 307 ? -16.821 24.908 -9.929 1.00 90.75 307 GLN A N 1
ATOM 2397 C CA . GLN A 1 307 ? -16.664 24.723 -11.379 1.00 90.75 307 GLN A CA 1
ATOM 2398 C C . GLN A 1 307 ? -15.584 23.688 -11.749 1.00 90.75 307 GLN A C 1
ATOM 2400 O O . GLN A 1 307 ? -14.990 23.743 -12.822 1.00 90.75 307 GLN A O 1
ATOM 2405 N N . ALA A 1 308 ? -15.311 22.733 -10.855 1.00 90.56 308 ALA A N 1
ATOM 2406 C CA . ALA A 1 308 ? -14.342 21.665 -11.093 1.00 90.56 308 ALA A CA 1
ATOM 2407 C C . ALA A 1 308 ? -14.925 20.558 -11.986 1.00 90.56 308 ALA A C 1
ATOM 2409 O O . ALA A 1 308 ? -14.183 19.802 -12.608 1.00 90.56 308 ALA A O 1
ATOM 2410 N N . VAL A 1 309 ? -16.255 20.457 -12.026 1.00 90.06 309 VAL A N 1
ATOM 2411 C CA . VAL A 1 309 ? -17.019 19.556 -12.892 1.00 90.06 309 VAL A CA 1
ATOM 2412 C C . VAL A 1 309 ? -18.208 20.313 -13.479 1.00 90.06 309 VAL A C 1
ATOM 2414 O O . VAL A 1 309 ? -18.719 21.244 -12.859 1.00 90.06 309 VAL A O 1
ATOM 2417 N N . GLU A 1 310 ? -18.670 19.895 -14.654 1.00 90.44 310 GLU A N 1
ATOM 2418 C CA . GLU A 1 310 ? -19.859 20.430 -15.323 1.00 90.44 310 GLU A CA 1
ATOM 2419 C C . GLU A 1 310 ? -20.911 19.322 -15.471 1.00 90.44 310 GLU A C 1
ATOM 2421 O O . GLU A 1 310 ? -20.579 18.142 -15.619 1.00 90.44 310 GLU A O 1
ATOM 2426 N N . ARG A 1 311 ? -22.200 19.681 -15.417 1.00 87.31 311 ARG A N 1
ATOM 2427 C CA . ARG A 1 311 ? -23.273 18.723 -15.706 1.00 87.31 311 ARG A CA 1
ATOM 2428 C C . ARG A 1 311 ? -23.322 18.463 -17.200 1.00 87.31 311 ARG A C 1
ATOM 2430 O O . ARG A 1 311 ? -23.613 19.362 -17.979 1.00 87.31 311 ARG A O 1
ATOM 2437 N N . VAL A 1 312 ? -23.130 17.212 -17.589 1.00 84.44 312 VAL A N 1
ATOM 2438 C CA . VAL A 1 312 ? -23.243 16.838 -18.994 1.00 84.44 312 VAL A CA 1
ATOM 2439 C C . VAL A 1 312 ? -24.696 16.562 -19.338 1.00 84.44 312 VAL A C 1
ATOM 2441 O O . VAL A 1 312 ? -25.329 15.656 -18.803 1.00 84.44 312 VAL A O 1
ATOM 2444 N N . HIS A 1 313 ? -25.236 17.395 -20.224 1.00 80.00 313 HIS A N 1
ATOM 2445 C CA . HIS A 1 313 ? -26.644 17.368 -20.615 1.00 80.00 313 HIS A CA 1
ATOM 2446 C C . HIS A 1 313 ? -26.994 16.237 -21.587 1.00 80.00 313 HIS A C 1
ATOM 2448 O O . HIS A 1 313 ? -28.168 15.905 -21.731 1.00 80.00 313 HIS A O 1
ATOM 2454 N N . ASN A 1 314 ? -25.994 15.634 -22.237 1.00 77.69 314 ASN A N 1
ATOM 2455 C CA . ASN A 1 314 ? -26.190 14.527 -23.161 1.00 77.69 314 ASN A CA 1
ATOM 2456 C C . ASN A 1 314 ? -25.290 13.344 -22.772 1.00 77.69 314 ASN A C 1
ATOM 2458 O O . ASN A 1 314 ? -24.105 13.361 -23.103 1.00 77.69 314 ASN A O 1
ATOM 2462 N N . PRO A 1 315 ? -25.828 12.314 -22.098 1.00 65.88 315 PRO A N 1
ATOM 2463 C CA . PRO A 1 315 ? -25.046 11.152 -21.677 1.00 65.88 315 PRO A CA 1
ATOM 2464 C C . PRO A 1 315 ? -24.569 10.274 -22.848 1.00 65.88 315 PRO A C 1
ATOM 2466 O O . PRO A 1 315 ? -23.886 9.285 -22.616 1.00 65.88 315 PRO A O 1
ATOM 2469 N N . CYS A 1 316 ? -24.932 10.598 -24.094 1.00 60.66 316 CYS A N 1
ATOM 2470 C CA . CYS A 1 316 ? -24.579 9.822 -25.283 1.00 60.66 316 CYS A CA 1
ATOM 2471 C C . CYS A 1 316 ? -23.571 10.526 -26.209 1.00 60.66 316 CYS A C 1
ATOM 2473 O O . CYS A 1 316 ? -23.418 10.106 -27.357 1.00 60.66 316 CYS A O 1
ATOM 2475 N N . SER A 1 317 ? -22.909 11.607 -25.779 1.00 53.50 317 SER A N 1
ATOM 2476 C CA . SER A 1 317 ? -21.854 12.222 -26.593 1.00 53.50 317 SER A CA 1
ATOM 2477 C C . SER A 1 317 ? -20.562 11.383 -26.554 1.00 53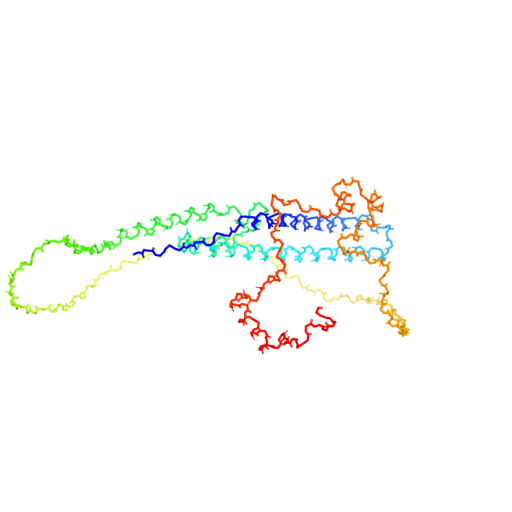.50 317 SER A C 1
ATOM 2479 O O . SER A 1 317 ? -20.248 10.779 -25.528 1.00 53.50 317 SER A O 1
ATOM 2481 N N . PRO A 1 318 ? -19.788 11.327 -27.656 1.00 38.50 318 PRO A N 1
ATOM 2482 C CA . PRO A 1 318 ? -18.517 10.615 -27.663 1.00 38.50 318 PRO A CA 1
ATOM 2483 C C . PRO A 1 318 ? -17.551 11.309 -26.695 1.00 38.50 318 PRO A C 1
ATOM 2485 O O . PRO A 1 318 ? -17.157 12.452 -26.922 1.00 38.50 318 PRO A O 1
ATOM 2488 N N . GLY A 1 319 ? -17.216 10.627 -25.599 1.00 54.00 319 GLY A N 1
ATOM 2489 C CA . GLY A 1 319 ? -16.482 11.190 -24.460 1.00 54.00 319 GLY A CA 1
ATOM 2490 C C . GLY A 1 319 ? -17.057 10.796 -23.093 1.00 54.00 319 GLY A C 1
ATOM 2491 O O . GLY A 1 319 ? -16.386 11.023 -22.088 1.00 54.00 319 GLY A O 1
ATOM 2492 N N . PHE A 1 320 ? -18.251 10.189 -23.075 1.00 45.47 320 PHE A N 1
ATOM 2493 C CA . PHE A 1 320 ? -18.816 9.419 -21.959 1.00 45.47 320 PHE A CA 1
ATOM 2494 C C . PHE A 1 320 ? -18.757 7.914 -22.222 1.00 45.47 320 PHE A C 1
ATOM 2496 O O . PHE A 1 320 ? -18.810 7.518 -23.411 1.00 45.47 320 PHE A O 1
#

Sequence (320 aa):
MPSSSTHTAVPLFLLENWELRERCSIGLANQLDLMAATALDLVWELSDSIPEELRALMIHLSRTTQCLSHNAASSMSEMLRLRRDLILSSLPNNFLLETGVNSLRTAPLTADSLFGGRIQSALTADREDQIHASLARSNSGQHPVVFKRPASKPPGAPPAKNAKRDSFSTKRPSAPRQSTNRPPFQNRTSSYRKPSVNQNWSKGKPNADKKSLILLPARVDLLKVSPRSYPFLPPQPLMPEVPVGARLMHFANRWLQITSDAWVNSLVTQGLTFQFKKRPPLSRVPIDLVSLHPQLQDSILGLLEKQAVERVHNPCSPGF

Radius of gyration: 36.93 Å; Cα contacts (8 Å, |Δi|>4): 98; chains: 1; bounding box: 91×55×104 Å

Mean predicted aligned error: 19.83 Å

Nearest PDB structures (foldseek):
  8akt-assembly1_0  TM=5.492E-01  e=1.566E+00  Synechocystis sp. PCC 6803
  8qbw-assembly1_A  TM=5.163E-01  e=5.270E+00  Nostoc punctiforme

Solvent-accessible surface area (backbone atoms only — not comparable to full-atom values): 21116 Å² total; per-residue (Å²): 133,86,80,82,79,80,77,81,73,78,61,65,71,61,57,54,61,47,52,54,53,49,56,52,52,54,50,48,34,53,49,38,47,50,49,25,53,52,48,50,54,51,50,60,75,43,50,94,80,53,58,70,70,59,52,53,50,51,54,50,51,30,53,52,36,47,51,51,25,51,52,49,52,52,52,50,51,50,52,52,50,53,51,48,50,52,55,63,68,68,50,62,92,79,76,58,49,72,68,33,51,52,52,49,70,69,35,59,79,42,98,90,28,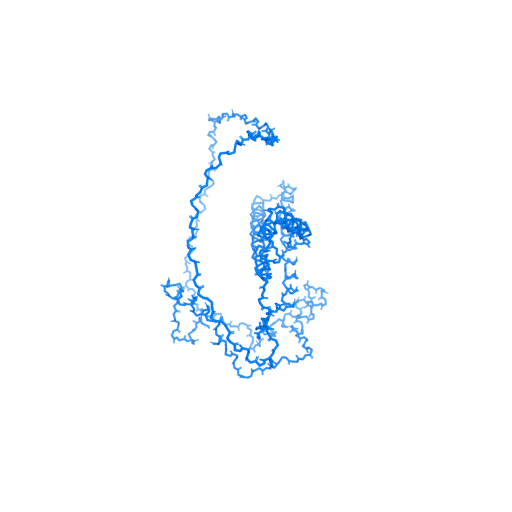88,37,44,75,41,61,63,60,33,54,51,51,42,52,51,52,52,50,51,54,51,52,52,47,66,69,66,69,60,66,75,80,74,73,72,68,75,76,78,72,71,94,81,75,80,88,83,78,86,79,93,78,81,89,82,82,89,82,88,80,77,83,78,91,75,91,72,90,78,78,85,80,76,83,77,74,76,81,76,76,71,82,83,76,84,76,82,75,78,85,75,77,83,80,88,81,78,88,72,84,75,79,74,79,75,82,76,78,75,76,82,74,73,82,76,82,65,82,85,67,76,79,71,74,92,59,77,100,60,60,79,80,54,57,54,39,80,44,29,76,58,46,60,75,76,45,86,52,66,66,61,47,46,37,32,59,72,34,88,76,82,87,58,98,62,78,74,83,79,70,89,58,79,80,73,70,78,76,56,56,68,70,54,56,55,49,52,51,56,33,45,75,67,63,77,47,78,87,75,91,58,85,82,47,97,88,107